Protein AF-A0A7D9M798-F1 (afdb_monomer_lite)

Radius of gyration: 28.02 Å; chains: 1; bounding box: 65×74×90 Å

Foldseek 3Di:
DDDDDDDDDDDDDPDADDDDDDDDDDDDDDDDDDDDQDWDWDAWDPPPVTGDDTDTDDDPPPVVVVVVVVVVNVVVVVVVVVDDDDDDQDPVNVVCVVPPQADPAPRHGDDPPDPDPSQKHKDFPHWYQDPVRDIDTDIDMDGDADVCLAPVDDLQVLLVPDDPPLLVQLCVVCVVPDPVLSVLLSGQAQDLVQLPPDPVQQAAQDDDDQQSSQDPVVRDTDDPVRVVSLVVNCVRVVPRGSNVVVVSNVVSSVSSSVSSLVVVQVVCCVQQVDGCVVDRGNVVSVVNSVCSVVVDDDDDPPDPVVVVVVVVPPD

Structure (mmCIF, N/CA/C/O backbone):
data_AF-A0A7D9M798-F1
#
_entry.id   AF-A0A7D9M798-F1
#
loop_
_atom_site.group_PDB
_atom_site.id
_atom_site.type_symbol
_atom_site.label_atom_id
_atom_site.label_alt_id
_atom_site.label_comp_id
_atom_site.label_asym_id
_atom_site.label_entity_id
_atom_site.label_seq_id
_atom_site.pdbx_PDB_ins_code
_atom_site.Cartn_x
_atom_site.Cartn_y
_atom_site.Cartn_z
_atom_site.occupancy
_atom_site.B_iso_or_equiv
_atom_site.auth_seq_id
_atom_site.auth_comp_id
_atom_site.auth_asym_id
_atom_site.auth_atom_id
_atom_site.pdbx_PDB_model_num
ATOM 1 N N . MET A 1 1 ? 2.246 -57.618 15.672 1.00 32.41 1 MET A N 1
ATOM 2 C CA . MET A 1 1 ? 3.108 -57.375 16.854 1.00 32.41 1 MET A CA 1
ATOM 3 C C . MET A 1 1 ? 4.480 -57.957 16.540 1.00 32.41 1 MET A C 1
ATOM 5 O O . MET A 1 1 ? 4.490 -59.018 15.931 1.00 32.41 1 MET A O 1
ATOM 9 N N . PRO A 1 2 ? 5.600 -57.282 16.847 1.00 31.02 2 PRO A N 1
ATOM 10 C CA . PRO A 1 2 ? 5.790 -56.430 18.012 1.00 31.02 2 PRO A CA 1
ATOM 11 C C . PRO A 1 2 ? 5.733 -54.931 17.704 1.00 31.02 2 PRO A C 1
ATOM 13 O O . PRO A 1 2 ? 6.134 -54.442 16.656 1.00 31.02 2 PRO A O 1
ATOM 16 N N . THR A 1 3 ? 5.161 -54.238 18.672 1.00 30.30 3 THR A N 1
ATOM 17 C CA . THR A 1 3 ? 5.081 -52.796 18.868 1.00 30.30 3 THR A CA 1
ATOM 18 C C . THR A 1 3 ? 6.411 -52.259 19.395 1.00 30.30 3 THR A C 1
ATOM 20 O O . THR A 1 3 ? 6.914 -52.779 20.390 1.00 30.30 3 THR A O 1
ATOM 23 N N . SER A 1 4 ? 6.934 -51.178 18.814 1.00 27.97 4 SER A N 1
ATOM 24 C CA . SER A 1 4 ? 7.954 -50.345 19.461 1.00 27.97 4 SER A CA 1
ATOM 25 C C . SER A 1 4 ? 7.478 -48.895 19.510 1.00 27.97 4 SER A C 1
ATOM 27 O O . SER A 1 4 ? 7.449 -48.193 18.501 1.00 27.97 4 SER A O 1
ATOM 29 N N . ASN A 1 5 ? 7.083 -48.477 20.711 1.00 26.22 5 ASN A N 1
ATOM 30 C CA . ASN A 1 5 ? 6.817 -47.096 21.089 1.00 26.22 5 ASN A CA 1
ATOM 31 C C . ASN A 1 5 ? 8.068 -46.234 20.875 1.00 26.22 5 ASN A C 1
ATOM 33 O O . ASN A 1 5 ? 9.109 -46.513 21.465 1.00 26.22 5 ASN A O 1
ATOM 37 N N . ALA A 1 6 ? 7.938 -45.146 20.116 1.00 26.00 6 ALA A N 1
ATOM 38 C CA . ALA A 1 6 ? 8.901 -44.050 20.112 1.00 26.00 6 ALA A CA 1
ATOM 39 C C . ALA A 1 6 ? 8.279 -42.839 20.819 1.00 26.00 6 ALA A C 1
ATOM 41 O O . ALA A 1 6 ? 7.678 -41.955 20.214 1.00 26.00 6 ALA A O 1
ATOM 42 N N . THR A 1 7 ? 8.404 -42.824 22.142 1.00 25.48 7 THR A N 1
ATOM 43 C CA . THR A 1 7 ? 8.214 -41.637 22.974 1.00 25.48 7 THR A CA 1
ATOM 44 C C . THR A 1 7 ? 9.449 -40.736 22.921 1.00 25.48 7 THR A C 1
ATOM 46 O O . THR A 1 7 ? 10.544 -41.162 23.277 1.00 25.48 7 THR A O 1
ATOM 49 N N . SER A 1 8 ? 9.202 -39.454 22.635 1.00 30.66 8 SER A N 1
ATOM 50 C CA . SER A 1 8 ? 9.923 -38.253 23.099 1.00 30.66 8 SER A CA 1
ATOM 51 C C . SER A 1 8 ? 11.353 -37.963 22.609 1.00 30.66 8 SER A C 1
ATOM 53 O O . SER A 1 8 ? 12.256 -38.779 22.762 1.00 30.66 8 SER A O 1
ATOM 55 N N . LYS A 1 9 ? 11.529 -36.720 22.122 1.00 26.39 9 LYS A N 1
ATOM 56 C CA . LYS A 1 9 ? 12.679 -35.778 22.208 1.00 26.39 9 LYS A CA 1
ATOM 57 C C . LYS A 1 9 ? 12.553 -34.832 21.002 1.00 26.39 9 LYS A C 1
ATOM 59 O O . LYS A 1 9 ? 12.543 -35.302 19.880 1.00 26.39 9 LYS A O 1
ATOM 64 N N . GLY A 1 10 ? 12.407 -33.519 21.085 1.00 23.27 10 GLY A N 1
ATOM 65 C CA . GLY A 1 10 ? 12.487 -32.552 22.166 1.00 23.27 10 GLY A CA 1
ATOM 66 C C . GLY A 1 10 ? 12.859 -31.235 21.485 1.00 23.27 10 GLY A C 1
ATOM 67 O O . GLY A 1 10 ? 13.945 -31.146 20.929 1.00 23.27 10 GLY A O 1
ATOM 68 N N . TRP A 1 11 ? 11.979 -30.233 21.489 1.00 23.38 11 TRP A N 1
ATOM 69 C CA . TRP A 1 11 ? 12.417 -28.863 21.222 1.00 23.38 11 TRP A CA 1
ATOM 70 C C . TRP A 1 11 ? 12.680 -28.207 22.567 1.00 23.38 11 TRP A C 1
ATOM 72 O O . TRP A 1 11 ? 11.770 -27.856 23.323 1.00 23.38 11 TRP A O 1
ATOM 82 N N . THR A 1 12 ? 13.962 -28.126 22.896 1.00 25.27 12 THR A N 1
ATOM 83 C CA . THR A 1 12 ? 14.466 -27.487 24.102 1.00 25.27 12 THR A CA 1
ATOM 84 C C . THR A 1 12 ? 14.338 -25.970 23.947 1.00 25.27 12 THR A C 1
ATOM 86 O O . THR A 1 12 ? 15.170 -25.315 23.340 1.00 25.27 12 THR A O 1
ATOM 89 N N . ARG A 1 13 ? 13.242 -25.443 24.501 1.00 26.27 13 ARG A N 1
ATOM 90 C CA . ARG A 1 13 ? 13.158 -24.236 25.343 1.00 26.27 13 ARG A CA 1
ATOM 91 C C . ARG A 1 13 ? 13.910 -22.977 24.856 1.00 26.27 13 ARG A C 1
ATOM 93 O O . ARG A 1 13 ? 15.069 -22.774 25.197 1.00 26.27 13 ARG A O 1
ATOM 100 N N . LEU A 1 14 ? 13.172 -22.012 24.298 1.00 25.44 14 LEU A N 1
ATOM 101 C CA . LEU A 1 14 ? 13.439 -20.608 24.640 1.00 25.44 14 LEU A CA 1
ATOM 102 C C . LEU A 1 14 ? 13.164 -20.446 26.141 1.00 25.44 14 LEU A C 1
ATOM 104 O O . LEU A 1 14 ? 12.081 -20.801 26.624 1.00 25.44 14 LEU A O 1
ATOM 108 N N . ASN A 1 15 ? 14.163 -19.987 26.896 1.00 24.23 15 ASN A N 1
ATOM 109 C CA . ASN A 1 15 ? 14.015 -19.782 28.331 1.00 24.23 15 ASN A CA 1
ATOM 110 C C . ASN A 1 15 ? 12.881 -18.789 28.609 1.00 24.23 15 ASN A C 1
ATOM 112 O O . ASN A 1 15 ? 12.801 -17.698 28.051 1.00 24.23 15 ASN A O 1
ATOM 116 N N . ARG A 1 16 ? 11.962 -19.245 29.457 1.00 31.73 16 ARG A N 1
ATOM 117 C CA . ARG A 1 16 ? 10.697 -18.602 29.789 1.00 31.73 16 ARG A CA 1
ATOM 118 C C . ARG A 1 16 ? 10.914 -17.502 30.825 1.00 31.73 16 ARG A C 1
ATOM 120 O O . ARG A 1 16 ? 11.624 -17.708 31.803 1.00 31.73 16 ARG A O 1
ATOM 127 N N . ILE A 1 17 ? 10.191 -16.402 30.641 1.00 30.86 17 ILE A N 1
ATOM 128 C CA . ILE A 1 17 ? 9.977 -15.327 31.614 1.00 30.86 17 ILE A CA 1
ATOM 129 C C . IL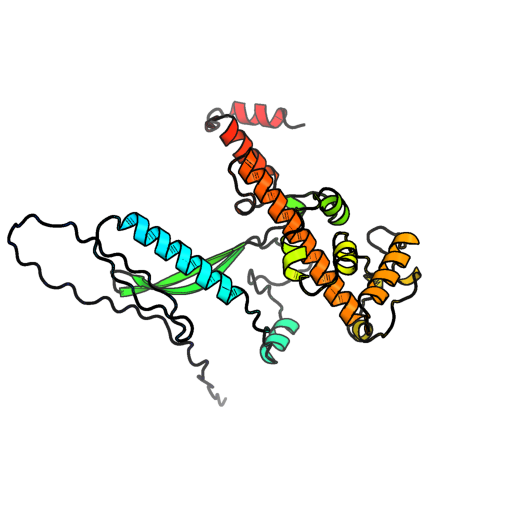E A 1 17 ? 9.442 -15.912 32.922 1.00 30.86 17 ILE A C 1
ATOM 131 O O . ILE A 1 17 ? 8.326 -16.431 32.956 1.00 30.86 17 ILE A O 1
ATOM 135 N N . GLN A 1 18 ? 10.233 -15.843 33.990 1.00 25.05 18 GLN A N 1
ATOM 136 C CA . GLN A 1 18 ? 9.756 -16.020 35.358 1.00 25.05 18 GLN A CA 1
ATOM 137 C C . GLN A 1 18 ? 9.859 -14.678 36.076 1.00 25.05 18 GLN A C 1
ATOM 139 O O . GLN A 1 18 ? 10.952 -14.173 36.309 1.00 25.05 18 GLN A O 1
ATOM 144 N N . THR A 1 19 ? 8.718 -14.114 36.458 1.00 27.62 19 THR A N 1
ATOM 145 C CA . THR A 1 19 ? 8.654 -13.024 37.431 1.00 27.62 19 THR A CA 1
ATOM 146 C C . THR A 1 19 ? 8.588 -13.643 38.823 1.00 27.62 19 THR A C 1
ATOM 148 O O . THR A 1 19 ? 7.528 -14.097 39.247 1.00 27.62 19 THR A O 1
ATOM 151 N N . LYS A 1 20 ? 9.708 -13.681 39.552 1.00 26.92 20 LYS A N 1
ATOM 152 C CA . LYS A 1 20 ? 9.657 -13.850 41.010 1.00 26.92 20 LYS A CA 1
ATOM 153 C C . LYS A 1 20 ? 9.258 -12.505 41.615 1.00 26.92 20 LYS A C 1
ATOM 155 O O . LYS A 1 20 ? 10.045 -11.565 41.581 1.00 26.92 20 LYS A O 1
ATOM 160 N N . ALA A 1 21 ? 8.050 -12.411 42.162 1.00 29.09 21 ALA A N 1
ATOM 161 C CA . ALA A 1 21 ? 7.724 -11.349 43.106 1.00 29.09 21 ALA A CA 1
ATOM 162 C C . ALA A 1 21 ? 8.499 -11.603 44.411 1.00 29.09 21 ALA A C 1
ATOM 164 O O . ALA A 1 21 ? 8.527 -12.732 44.906 1.00 29.09 21 ALA A O 1
ATOM 165 N N . ALA A 1 22 ? 9.153 -10.574 44.951 1.00 29.81 22 ALA A N 1
ATOM 166 C CA . ALA A 1 22 ? 9.731 -10.628 46.291 1.00 29.81 22 ALA A CA 1
ATOM 167 C C . ALA A 1 22 ? 8.608 -10.808 47.338 1.00 29.81 22 ALA A C 1
ATOM 169 O O . ALA A 1 22 ? 7.509 -10.282 47.135 1.00 29.81 22 ALA A O 1
ATOM 170 N N . PRO A 1 23 ? 8.839 -11.547 48.440 1.00 27.52 23 PRO A N 1
ATOM 171 C CA . PRO A 1 23 ? 7.828 -11.730 49.477 1.00 27.52 23 PRO A CA 1
ATOM 172 C C . PRO A 1 23 ? 7.460 -10.388 50.144 1.00 27.52 23 PRO A C 1
ATOM 174 O O . PRO A 1 23 ? 8.328 -9.523 50.294 1.00 27.52 23 PRO A O 1
ATOM 177 N N . PRO A 1 24 ? 6.194 -10.193 50.562 1.00 31.75 24 PRO A N 1
ATOM 178 C CA . PRO A 1 24 ? 5.780 -8.985 51.263 1.00 31.75 24 PRO A CA 1
ATOM 179 C C . PRO A 1 24 ? 6.385 -8.979 52.670 1.00 31.75 24 PRO A C 1
ATOM 181 O O . PRO A 1 24 ? 6.069 -9.842 53.488 1.00 31.75 24 PRO A O 1
ATOM 184 N N . ASN A 1 25 ? 7.244 -7.999 52.961 1.00 32.84 25 ASN A N 1
ATOM 185 C CA . ASN A 1 25 ? 7.669 -7.748 54.333 1.00 32.84 25 ASN A CA 1
ATOM 186 C C . ASN A 1 25 ? 6.451 -7.344 55.178 1.00 32.84 25 ASN A C 1
ATOM 188 O O . ASN A 1 25 ? 5.633 -6.507 54.792 1.00 32.84 25 ASN A O 1
ATOM 192 N N . THR A 1 26 ? 6.346 -7.999 56.326 1.00 30.08 26 THR A N 1
ATOM 193 C CA . THR A 1 26 ? 5.350 -7.847 57.386 1.00 30.08 26 THR A CA 1
ATOM 194 C C . THR A 1 26 ? 5.131 -6.392 57.802 1.00 30.08 26 THR A C 1
ATOM 196 O O . THR A 1 26 ? 6.084 -5.654 58.042 1.00 30.08 26 THR A O 1
ATOM 199 N N . LYS A 1 27 ? 3.858 -6.001 57.947 1.00 31.92 27 LYS A N 1
ATOM 200 C CA . LYS A 1 27 ? 3.446 -4.733 58.563 1.00 31.92 27 LYS A CA 1
ATOM 201 C C . LYS A 1 27 ? 3.917 -4.670 60.023 1.00 31.92 27 LYS A C 1
ATOM 203 O O . LYS A 1 27 ? 3.628 -5.585 60.788 1.00 31.92 27 LYS A O 1
ATOM 208 N N . SER A 1 28 ? 4.534 -3.556 60.406 1.00 27.30 28 SER A N 1
ATOM 209 C CA . SER A 1 28 ? 4.573 -3.057 61.783 1.00 27.30 28 SER A CA 1
ATOM 210 C C . SER A 1 28 ? 4.053 -1.620 61.769 1.00 27.30 28 SER A C 1
ATOM 212 O O . SER A 1 28 ? 4.469 -0.810 60.944 1.00 27.30 28 SER A O 1
ATOM 214 N N . THR A 1 29 ? 3.067 -1.349 62.613 1.00 32.59 29 THR A N 1
ATOM 215 C CA . THR A 1 29 ? 2.356 -0.078 62.786 1.00 32.59 29 THR A CA 1
ATOM 216 C C . THR A 1 29 ? 3.158 0.927 63.612 1.00 32.59 29 THR A C 1
ATOM 218 O O . THR A 1 29 ? 3.409 0.655 64.780 1.00 32.59 29 THR A O 1
ATOM 221 N N . THR A 1 30 ? 3.397 2.119 63.056 1.00 25.03 30 THR A N 1
ATOM 222 C CA . THR A 1 30 ? 3.433 3.418 63.766 1.00 25.03 30 THR A CA 1
ATOM 223 C C . THR A 1 30 ? 3.149 4.557 62.764 1.00 25.03 30 THR A C 1
ATOM 225 O O . THR A 1 30 ? 3.528 4.428 61.599 1.00 25.03 30 THR A O 1
ATOM 228 N N . PRO A 1 31 ? 2.442 5.640 63.153 1.00 37.19 31 PRO A N 1
ATOM 229 C CA . PRO A 1 31 ? 2.019 6.692 62.230 1.00 37.19 31 PRO A CA 1
ATOM 230 C C . PRO A 1 31 ? 3.028 7.851 62.196 1.00 37.19 31 PRO A C 1
ATOM 232 O O . PRO A 1 31 ? 3.117 8.611 63.153 1.00 37.19 31 PRO A O 1
ATOM 235 N N . GLU A 1 32 ? 3.733 8.033 61.079 1.00 26.06 32 GLU A N 1
ATOM 236 C CA . GLU A 1 32 ? 4.468 9.269 60.782 1.00 26.06 32 GLU A CA 1
ATOM 237 C C . GLU A 1 32 ? 4.201 9.715 59.339 1.00 26.06 32 GLU A C 1
ATOM 239 O O . GLU A 1 32 ? 4.381 8.967 58.379 1.00 26.06 32 GLU A O 1
ATOM 244 N N . ASN A 1 33 ? 3.739 10.958 59.198 1.00 34.28 33 ASN A N 1
ATOM 245 C CA . ASN A 1 33 ? 3.594 11.659 57.928 1.00 34.28 33 ASN A CA 1
ATOM 246 C C . ASN A 1 33 ? 4.982 11.954 57.336 1.00 34.28 33 ASN A C 1
ATOM 248 O O . ASN A 1 33 ? 5.674 12.823 57.854 1.00 34.28 33 ASN A O 1
ATOM 252 N N . SER A 1 34 ? 5.366 11.316 56.226 1.00 29.42 34 SER A N 1
ATOM 253 C CA . SER A 1 34 ? 6.246 11.925 55.212 1.00 29.42 34 SER A CA 1
ATOM 254 C C . SER A 1 34 ? 6.279 11.102 53.913 1.00 29.42 34 SER A C 1
ATOM 256 O O . SER A 1 34 ? 6.395 9.884 53.941 1.00 29.42 34 SER A O 1
ATOM 258 N N . ALA A 1 35 ? 6.154 11.812 52.785 1.00 27.69 35 ALA A N 1
ATOM 259 C CA . ALA A 1 35 ? 6.377 11.400 51.393 1.00 27.69 35 ALA A CA 1
ATOM 260 C C . ALA A 1 35 ? 5.681 10.113 50.891 1.00 27.69 35 ALA A C 1
ATOM 262 O O . ALA A 1 35 ? 6.118 8.987 51.123 1.00 27.69 35 ALA A O 1
ATOM 263 N N . THR A 1 36 ? 4.646 10.293 50.064 1.00 29.02 36 THR A N 1
ATOM 264 C CA . THR A 1 36 ? 4.060 9.242 49.222 1.00 29.02 36 THR A CA 1
ATOM 265 C C . THR A 1 36 ? 5.133 8.666 48.288 1.00 29.02 36 THR A C 1
ATOM 267 O O . THR A 1 36 ? 5.393 9.196 47.212 1.00 29.02 36 THR A O 1
ATOM 270 N N . THR A 1 37 ? 5.786 7.578 48.688 1.00 30.62 37 THR A N 1
ATOM 271 C CA . THR A 1 37 ? 6.739 6.843 47.848 1.00 30.62 37 THR A CA 1
ATOM 272 C C . THR A 1 37 ? 5.959 5.977 46.860 1.00 30.62 37 THR A C 1
ATOM 274 O O . THR A 1 37 ? 5.633 4.820 47.123 1.00 30.62 37 THR A O 1
ATOM 277 N N . SER A 1 38 ? 5.613 6.539 45.702 1.00 40.31 38 SER A N 1
ATOM 278 C CA . SER A 1 38 ? 5.103 5.753 44.577 1.00 40.31 38 SER A CA 1
ATOM 279 C C . SER A 1 38 ? 6.274 5.157 43.795 1.00 40.31 38 SER A C 1
ATOM 281 O O . SER A 1 38 ? 7.047 5.882 43.175 1.00 40.31 38 SER A O 1
ATOM 283 N N . ASN A 1 39 ? 6.403 3.831 43.815 1.00 38.91 39 ASN A N 1
ATOM 284 C CA . ASN A 1 39 ? 7.401 3.107 43.031 1.00 38.91 39 ASN A CA 1
ATOM 285 C C . ASN A 1 39 ? 6.894 2.905 41.596 1.00 38.91 39 ASN A C 1
ATOM 287 O O . ASN A 1 39 ? 5.849 2.285 41.401 1.00 38.91 39 ASN A O 1
ATOM 291 N N . ALA A 1 40 ? 7.649 3.363 40.597 1.00 43.19 40 ALA A N 1
ATOM 292 C CA . ALA A 1 40 ? 7.447 2.985 39.201 1.00 43.19 40 ALA A CA 1
ATOM 293 C C . ALA A 1 40 ? 8.550 2.009 38.770 1.00 43.19 40 ALA A C 1
ATOM 295 O O . ALA A 1 40 ? 9.730 2.263 39.001 1.00 43.19 40 ALA A O 1
ATOM 296 N N . SER A 1 41 ? 8.176 0.886 38.159 1.00 40.84 41 SER A N 1
ATOM 297 C CA . SER A 1 41 ? 9.114 -0.086 37.598 1.00 40.84 41 SER A CA 1
ATOM 298 C C . SER A 1 41 ? 8.670 -0.487 36.195 1.00 40.84 41 SER A C 1
ATOM 300 O O . SER A 1 41 ? 7.572 -0.998 35.986 1.00 40.84 41 SER A O 1
ATOM 302 N N . ILE A 1 42 ? 9.539 -0.251 35.215 1.00 46.50 42 ILE A N 1
ATOM 303 C CA . ILE A 1 42 ? 9.357 -0.723 33.841 1.00 46.50 42 ILE A CA 1
ATOM 304 C C . ILE A 1 42 ? 10.080 -2.067 33.746 1.00 46.50 42 ILE A C 1
ATOM 306 O O . ILE A 1 42 ? 11.269 -2.159 34.048 1.00 46.50 42 ILE A O 1
ATOM 310 N N . THR A 1 43 ? 9.350 -3.126 33.395 1.00 42.19 43 THR A N 1
ATOM 311 C CA . THR A 1 43 ? 9.932 -4.455 33.160 1.00 42.19 43 THR A CA 1
ATOM 312 C C . THR A 1 43 ? 10.142 -4.620 31.660 1.00 42.19 43 THR A C 1
ATOM 314 O O . THR A 1 43 ? 9.164 -4.698 30.918 1.00 42.19 43 THR A O 1
ATOM 317 N N . ALA A 1 44 ? 11.398 -4.671 31.218 1.00 50.53 44 ALA A N 1
ATOM 318 C CA . ALA A 1 44 ? 11.754 -4.852 29.815 1.00 50.53 44 ALA A CA 1
ATOM 319 C C . ALA A 1 44 ? 12.338 -6.252 29.570 1.00 50.53 44 ALA A C 1
ATOM 321 O O . ALA A 1 44 ? 13.154 -6.724 30.352 1.00 50.53 44 ALA A O 1
ATOM 322 N N . SER A 1 45 ? 11.860 -6.869 28.483 1.00 44.31 45 SER A N 1
ATOM 323 C CA . SER A 1 45 ? 12.311 -8.071 27.755 1.00 44.31 45 SER A CA 1
ATOM 324 C C . SER A 1 45 ? 13.136 -9.148 28.482 1.00 44.31 45 SER A C 1
ATOM 326 O O . SER A 1 45 ? 14.176 -8.912 29.082 1.00 44.31 45 SER A O 1
ATOM 328 N N . THR A 1 46 ? 12.763 -10.410 28.278 1.00 41.25 46 THR A N 1
ATOM 329 C CA . THR A 1 46 ? 13.545 -11.573 28.739 1.00 41.25 46 THR A CA 1
ATOM 330 C C . THR A 1 46 ? 14.636 -12.038 27.800 1.00 41.25 46 THR A C 1
ATOM 332 O O . THR A 1 46 ? 15.250 -13.075 28.050 1.00 41.25 46 THR A O 1
ATOM 335 N N . ASN A 1 47 ? 14.869 -11.317 26.710 1.00 48.62 47 ASN A N 1
ATOM 336 C CA . ASN A 1 47 ? 16.043 -11.556 25.894 1.00 48.62 47 ASN A CA 1
ATOM 337 C C . ASN A 1 47 ? 17.250 -10.861 26.561 1.00 48.62 47 ASN A C 1
ATOM 339 O O . ASN A 1 47 ? 17.195 -9.644 26.737 1.00 48.62 47 ASN A O 1
ATOM 343 N N . PRO A 1 48 ? 18.333 -11.584 26.915 1.00 52.59 48 PRO A N 1
ATOM 344 C CA . PRO A 1 48 ? 19.517 -11.004 27.558 1.00 52.59 48 PRO A CA 1
ATOM 345 C C . PRO A 1 48 ? 20.127 -9.831 26.783 1.00 52.59 48 PRO A C 1
ATOM 347 O O . PRO A 1 48 ? 20.651 -8.906 27.393 1.00 52.59 48 PRO A O 1
ATOM 350 N N . ASN A 1 49 ? 19.999 -9.834 25.452 1.00 51.75 49 ASN A N 1
ATOM 351 C CA . ASN A 1 49 ? 20.531 -8.774 24.591 1.00 51.75 49 ASN A CA 1
ATOM 352 C C . ASN A 1 49 ? 19.660 -7.496 24.601 1.00 51.75 49 ASN A C 1
ATOM 354 O O . ASN A 1 49 ? 20.038 -6.484 24.023 1.00 51.75 49 ASN A O 1
ATOM 358 N N . TRP A 1 50 ? 18.477 -7.540 25.226 1.00 54.50 50 TRP A N 1
ATOM 359 C CA . TRP A 1 50 ? 17.439 -6.500 25.163 1.00 54.50 50 TRP A CA 1
ATOM 360 C C . TRP A 1 50 ? 16.878 -6.170 26.551 1.00 54.50 50 TRP A C 1
ATOM 362 O O . TRP A 1 50 ? 15.834 -5.530 26.658 1.00 54.50 50 TRP A O 1
ATOM 372 N N . HIS A 1 51 ? 17.540 -6.648 27.605 1.00 53.56 51 HIS A N 1
ATOM 373 C CA . HIS A 1 51 ? 17.104 -6.480 28.980 1.00 53.56 51 HIS A CA 1
ATOM 374 C C . HIS A 1 51 ? 17.479 -5.085 29.489 1.00 53.56 51 HIS A C 1
ATOM 376 O O . HIS A 1 51 ? 18.655 -4.717 29.507 1.00 53.56 51 HIS A O 1
ATOM 382 N N . THR A 1 52 ? 16.489 -4.336 29.973 1.00 55.78 52 THR A N 1
ATOM 383 C CA . THR A 1 52 ? 16.705 -3.056 30.659 1.00 55.78 52 THR A CA 1
ATOM 384 C C . THR A 1 52 ? 16.524 -3.274 32.159 1.00 55.78 52 THR A C 1
ATOM 386 O O . THR A 1 52 ? 15.490 -3.771 32.606 1.00 55.78 52 THR A O 1
ATOM 389 N N . THR A 1 53 ? 17.533 -2.928 32.963 1.00 53.19 53 THR A N 1
ATOM 390 C CA . THR A 1 53 ? 17.449 -3.044 34.428 1.00 53.19 53 THR A CA 1
ATOM 391 C C . THR A 1 53 ? 16.339 -2.132 34.967 1.00 53.19 53 THR A C 1
ATOM 393 O O . THR A 1 53 ? 16.286 -0.967 34.557 1.00 53.19 53 THR A O 1
ATOM 396 N N . PRO A 1 54 ? 15.477 -2.604 35.892 1.00 54.81 54 PRO A N 1
ATOM 397 C CA . PRO A 1 54 ? 14.435 -1.776 36.486 1.00 54.81 54 PRO A CA 1
ATOM 398 C C . PRO A 1 54 ? 15.023 -0.497 37.086 1.00 54.81 54 PRO A C 1
ATOM 400 O O . PRO A 1 54 ? 15.889 -0.546 37.961 1.00 54.81 54 PRO A O 1
ATOM 403 N N . LYS A 1 55 ? 14.551 0.656 36.609 1.00 61.03 55 LYS A N 1
ATOM 404 C CA . LYS A 1 55 ? 14.957 1.966 37.124 1.00 61.03 55 LYS A CA 1
ATOM 405 C C . LYS A 1 55 ? 14.014 2.351 38.254 1.00 61.03 55 LYS A C 1
ATOM 407 O O . LYS A 1 55 ? 12.817 2.490 38.024 1.00 61.03 55 LYS A O 1
ATOM 412 N N . LYS A 1 56 ? 14.552 2.512 39.463 1.00 55.28 56 LYS A N 1
ATOM 413 C CA . LYS A 1 56 ? 13.818 3.079 40.598 1.00 55.28 56 LYS A CA 1
ATOM 414 C C . LYS A 1 56 ? 14.017 4.592 40.584 1.00 55.28 56 LYS A C 1
ATOM 416 O O . LYS A 1 56 ? 15.153 5.050 40.485 1.00 55.28 56 LYS A O 1
ATOM 421 N N . TYR A 1 57 ? 12.929 5.349 40.657 1.00 60.31 57 TYR A N 1
ATOM 422 C CA . TYR A 1 57 ? 12.974 6.802 40.778 1.00 60.31 57 TYR A CA 1
ATOM 423 C C . TYR A 1 57 ? 12.189 7.232 42.013 1.00 60.31 57 TYR A C 1
ATOM 425 O O . TYR A 1 57 ? 11.053 6.803 42.202 1.00 60.31 57 TYR A O 1
ATOM 433 N N . GLU A 1 58 ? 12.814 8.066 42.838 1.00 59.38 58 GLU A N 1
ATOM 434 C CA . GLU A 1 58 ? 12.229 8.687 44.024 1.00 59.38 58 GLU A CA 1
ATOM 435 C C . GLU A 1 58 ? 12.537 10.190 43.933 1.00 59.38 58 GLU A C 1
ATOM 437 O O . GLU A 1 58 ? 13.703 10.575 43.840 1.00 59.38 58 GLU A O 1
ATOM 442 N N . GLY A 1 59 ? 11.504 11.031 43.872 1.00 69.75 59 GLY A N 1
ATOM 443 C CA . GLY A 1 59 ? 11.634 12.478 43.670 1.00 69.75 59 GLY A CA 1
ATOM 444 C C . GLY A 1 59 ? 10.285 13.144 43.394 1.00 69.75 59 GLY A C 1
ATOM 445 O O . GLY A 1 59 ? 9.262 12.465 43.342 1.00 69.75 59 GLY A O 1
ATOM 446 N N . GLU A 1 60 ? 10.273 14.465 43.223 1.00 66.12 60 GLU A N 1
ATOM 447 C CA . GLU A 1 60 ? 9.097 15.203 42.735 1.00 66.12 60 GLU A CA 1
ATOM 448 C C . GLU A 1 60 ? 8.839 14.887 41.241 1.00 66.12 60 GLU A C 1
ATOM 450 O O . GLU A 1 60 ? 9.717 14.379 40.545 1.00 66.12 60 GLU A O 1
ATOM 455 N N . ASP A 1 61 ? 7.623 15.129 40.739 1.00 74.44 61 ASP A N 1
ATOM 456 C CA . ASP A 1 61 ? 7.238 14.904 39.330 1.00 74.44 61 ASP A CA 1
ATOM 457 C C . ASP A 1 61 ? 7.358 13.454 38.800 1.00 74.44 61 ASP A C 1
ATOM 459 O O . ASP A 1 61 ? 7.632 13.212 37.620 1.00 74.44 61 ASP A O 1
ATOM 463 N N . ILE A 1 62 ? 7.074 12.458 39.647 1.00 73.31 62 ILE A N 1
ATOM 464 C CA . ILE A 1 62 ? 7.144 11.017 39.314 1.00 73.31 62 ILE A CA 1
ATOM 465 C C . ILE A 1 62 ? 6.357 10.669 38.043 1.00 73.31 62 ILE A C 1
ATOM 467 O O . ILE A 1 62 ? 6.841 9.908 37.206 1.00 73.31 62 ILE A O 1
ATOM 471 N N . THR A 1 63 ? 5.164 11.241 37.869 1.00 67.62 63 THR A N 1
ATOM 472 C CA . THR A 1 63 ? 4.316 10.994 36.693 1.00 67.62 63 THR A CA 1
ATOM 473 C C . THR A 1 63 ? 4.981 11.473 35.407 1.00 67.62 63 THR A C 1
ATOM 475 O O . THR A 1 63 ? 5.008 10.738 34.424 1.00 67.62 63 THR A O 1
ATOM 478 N N . 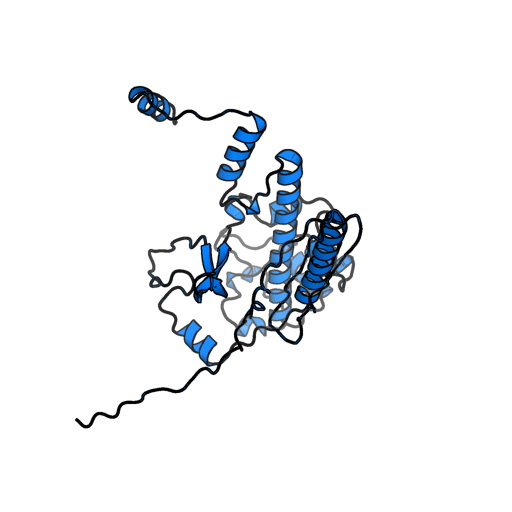LYS A 1 64 ? 5.573 12.674 35.420 1.00 74.56 64 LYS A N 1
ATOM 479 C CA . LYS A 1 64 ? 6.292 13.227 34.267 1.00 74.56 64 LYS A CA 1
ATOM 480 C C . LYS A 1 64 ? 7.524 12.384 33.959 1.00 74.56 64 LYS A C 1
ATOM 482 O O . LYS A 1 64 ? 7.725 11.976 32.823 1.00 74.56 64 LYS A O 1
ATOM 487 N N . LYS A 1 65 ? 8.284 12.015 34.994 1.00 74.31 65 LYS A N 1
ATOM 488 C CA . LYS A 1 65 ? 9.474 11.178 34.832 1.00 74.31 65 LYS A CA 1
ATOM 489 C C . LYS A 1 65 ? 9.152 9.785 34.292 1.00 74.31 65 LYS A C 1
ATOM 491 O O . LYS A 1 65 ? 9.939 9.238 33.525 1.00 74.31 65 LYS A O 1
ATOM 496 N N . LEU A 1 66 ? 8.011 9.213 34.676 1.00 73.69 66 LEU A N 1
ATOM 497 C CA . LEU A 1 66 ? 7.529 7.943 34.139 1.00 73.69 66 LEU A CA 1
ATOM 498 C C . LEU A 1 66 ? 7.185 8.058 32.652 1.00 73.69 66 LEU A C 1
ATOM 500 O O . LEU A 1 66 ? 7.586 7.191 31.882 1.00 73.69 66 LEU A O 1
ATOM 504 N N . VAL A 1 67 ? 6.479 9.118 32.254 1.00 76.56 67 VAL A N 1
ATOM 505 C CA . VAL A 1 67 ? 6.138 9.368 30.847 1.00 76.56 67 VAL A CA 1
ATOM 506 C C . VAL A 1 67 ? 7.405 9.557 30.012 1.00 76.56 67 VAL A C 1
ATOM 508 O O . VAL A 1 67 ? 7.576 8.837 29.034 1.00 76.56 67 VAL A O 1
ATOM 511 N N . ASP A 1 68 ? 8.352 10.386 30.460 1.00 77.06 68 ASP A N 1
ATOM 512 C CA . ASP A 1 68 ? 9.639 10.589 29.776 1.00 77.06 68 ASP A CA 1
ATOM 513 C C . ASP A 1 68 ? 10.426 9.271 29.616 1.00 77.06 68 ASP A C 1
ATOM 515 O O . ASP A 1 68 ? 11.073 9.019 28.597 1.00 77.06 68 ASP A O 1
ATOM 519 N N . LEU A 1 69 ? 10.398 8.406 30.640 1.00 75.06 69 LEU A N 1
ATOM 520 C CA . LEU A 1 69 ? 11.049 7.094 30.595 1.00 75.06 69 LEU A CA 1
ATOM 521 C C . LEU A 1 69 ? 10.357 6.140 29.617 1.00 75.06 69 LEU A C 1
ATOM 523 O O . LEU A 1 69 ? 11.050 5.382 28.942 1.00 75.06 69 LEU A O 1
ATOM 527 N N . LEU A 1 70 ? 9.026 6.175 29.536 1.00 72.88 70 LEU A N 1
ATOM 528 C CA . LEU A 1 70 ? 8.258 5.383 28.577 1.00 72.88 70 LEU A CA 1
ATOM 529 C C . LEU A 1 70 ? 8.500 5.854 27.143 1.00 72.88 70 LEU A C 1
ATOM 531 O O . LEU A 1 70 ? 8.705 5.014 26.273 1.00 72.88 70 LEU A O 1
ATOM 535 N N . GLU A 1 71 ? 8.526 7.164 26.898 1.00 75.25 71 GLU A N 1
ATOM 536 C CA . GLU A 1 71 ? 8.842 7.731 25.582 1.00 75.25 71 GLU A CA 1
ATOM 537 C C . GLU A 1 71 ? 10.247 7.338 25.133 1.00 75.25 71 GLU A C 1
ATOM 539 O O . GLU A 1 71 ? 10.431 6.872 24.009 1.00 75.25 71 GLU A O 1
ATOM 544 N N . LYS A 1 72 ? 11.230 7.436 26.033 1.00 76.50 72 LYS A N 1
ATOM 545 C CA . LYS A 1 72 ? 12.602 7.019 25.742 1.00 76.50 72 LYS A CA 1
ATOM 546 C C . LYS A 1 72 ? 12.709 5.522 25.448 1.00 76.50 72 LYS A C 1
ATOM 548 O O . LYS A 1 72 ? 13.347 5.147 24.470 1.00 76.50 72 LYS A O 1
ATOM 553 N N . GLU A 1 73 ? 12.077 4.675 26.259 1.00 72.94 73 GLU A N 1
ATOM 554 C CA . GLU A 1 73 ? 12.074 3.226 26.021 1.00 72.94 73 GLU A CA 1
ATOM 555 C C . GLU A 1 73 ? 11.382 2.892 24.692 1.00 72.94 73 GLU A C 1
ATOM 557 O O . GLU A 1 73 ? 11.829 2.011 23.965 1.00 72.94 73 GLU A O 1
ATOM 562 N N . ASN A 1 74 ? 10.320 3.620 24.338 1.00 71.62 74 ASN A N 1
ATOM 563 C CA . ASN A 1 74 ? 9.637 3.471 23.061 1.00 71.62 74 ASN A CA 1
ATOM 564 C C . ASN A 1 74 ? 10.582 3.794 21.891 1.00 71.62 74 ASN A C 1
ATOM 566 O O . ASN A 1 74 ? 10.700 2.979 20.979 1.00 71.62 74 ASN A O 1
ATOM 570 N N . CYS A 1 75 ? 11.312 4.915 21.945 1.00 71.06 75 CYS A N 1
ATOM 571 C CA . CYS A 1 75 ? 12.335 5.261 20.950 1.00 71.06 75 CYS A CA 1
ATOM 572 C C . CYS A 1 75 ? 13.414 4.172 20.829 1.00 71.06 75 CYS A C 1
ATOM 574 O O . CYS A 1 75 ? 13.676 3.696 19.726 1.00 71.06 75 CYS A O 1
ATOM 576 N N . ASP A 1 76 ? 13.966 3.714 21.957 1.00 69.19 76 ASP A N 1
ATOM 577 C CA . ASP A 1 76 ? 14.999 2.670 21.986 1.00 69.19 76 ASP A CA 1
ATOM 578 C C . ASP A 1 76 ? 14.486 1.336 21.405 1.00 69.19 76 ASP A C 1
ATOM 580 O O . ASP A 1 76 ? 15.234 0.589 20.772 1.00 69.19 76 ASP A O 1
ATOM 584 N N . ILE A 1 77 ? 13.207 1.007 21.618 1.00 66.38 77 ILE A N 1
ATOM 585 C CA . ILE A 1 77 ? 12.557 -0.169 21.028 1.00 66.38 77 ILE A CA 1
ATOM 586 C C . ILE A 1 77 ? 12.424 0.000 19.510 1.00 66.38 77 ILE A C 1
ATOM 588 O O . ILE A 1 77 ? 12.806 -0.908 18.771 1.00 66.38 77 ILE A O 1
ATOM 592 N N . TYR A 1 78 ? 11.914 1.143 19.042 1.00 64.75 78 TYR A N 1
ATOM 593 C CA . TYR A 1 78 ? 11.756 1.430 17.613 1.00 64.75 78 TYR A CA 1
ATOM 594 C C . TYR A 1 78 ? 13.089 1.403 16.862 1.00 64.75 78 TYR A C 1
ATOM 596 O O . TYR A 1 78 ? 13.151 0.852 15.763 1.00 64.75 78 TYR A O 1
ATOM 604 N N . ASP A 1 79 ? 14.159 1.928 17.460 1.00 67.06 79 ASP A N 1
ATOM 605 C CA . ASP A 1 79 ? 15.494 1.887 16.862 1.00 67.06 79 ASP A CA 1
ATOM 606 C C . ASP A 1 79 ? 16.004 0.452 16.698 1.00 67.06 79 ASP A C 1
ATOM 608 O O . ASP A 1 79 ? 16.591 0.127 15.671 1.00 67.06 79 ASP A O 1
ATOM 612 N N . LYS A 1 80 ? 15.717 -0.447 17.645 1.00 63.59 80 LYS A N 1
ATOM 613 C CA . LYS A 1 80 ? 16.115 -1.857 17.521 1.00 63.59 80 LYS A CA 1
ATOM 614 C C . LYS A 1 80 ? 15.235 -2.662 16.557 1.00 63.59 80 LYS A C 1
ATOM 616 O O . LYS A 1 80 ? 15.697 -3.650 15.997 1.00 63.59 80 LYS A O 1
ATOM 621 N N . PHE A 1 81 ? 13.981 -2.257 16.337 1.00 57.84 81 PHE A N 1
ATOM 622 C CA . PHE A 1 81 ? 13.139 -2.821 15.269 1.00 57.84 81 PHE A CA 1
ATOM 623 C C . PHE A 1 81 ? 13.600 -2.406 13.864 1.00 57.84 81 PHE A C 1
ATOM 625 O O . PHE A 1 81 ? 13.129 -2.981 12.882 1.00 57.84 81 PHE A O 1
ATOM 632 N N . ARG A 1 82 ? 14.516 -1.434 13.752 1.00 59.75 82 ARG A N 1
ATOM 633 C CA . ARG A 1 82 ? 15.112 -1.022 12.475 1.00 59.75 82 ARG A CA 1
ATOM 634 C C . ARG A 1 82 ? 16.034 -2.099 11.889 1.00 59.75 82 ARG A C 1
ATOM 636 O O . ARG A 1 82 ? 16.198 -2.144 10.671 1.00 59.75 82 ARG A O 1
ATOM 643 N N . ASP A 1 83 ? 16.583 -2.983 12.724 1.00 55.78 83 ASP A N 1
ATOM 644 C CA . ASP A 1 83 ? 17.445 -4.080 12.285 1.00 55.78 83 ASP A CA 1
ATOM 645 C C . ASP A 1 83 ? 16.611 -5.229 11.701 1.00 55.78 83 ASP A C 1
ATOM 647 O O . ASP A 1 83 ? 16.075 -6.091 12.405 1.00 55.78 83 ASP A O 1
ATOM 651 N N . ILE A 1 84 ? 16.508 -5.249 10.371 1.00 56.25 84 ILE A N 1
ATOM 652 C CA . ILE A 1 84 ? 15.863 -6.330 9.625 1.00 56.25 84 ILE A CA 1
ATOM 653 C C . ILE A 1 84 ? 16.732 -7.584 9.757 1.00 56.25 84 ILE A C 1
ATOM 655 O O . ILE A 1 84 ? 17.736 -7.740 9.065 1.00 56.25 84 ILE A O 1
ATOM 659 N N . THR A 1 85 ? 16.345 -8.495 10.649 1.00 57.88 85 THR A N 1
ATOM 660 C CA . THR A 1 85 ? 16.950 -9.830 10.703 1.00 57.88 85 THR A CA 1
ATOM 661 C C . THR A 1 85 ? 16.368 -10.670 9.564 1.00 57.88 85 THR A C 1
ATOM 663 O O . THR A 1 85 ? 15.142 -10.806 9.498 1.00 57.88 85 THR A O 1
ATOM 666 N N . PRO A 1 86 ? 17.196 -11.235 8.666 1.00 58.75 86 PRO A N 1
ATOM 667 C CA . PRO A 1 86 ? 16.708 -12.114 7.614 1.00 58.75 86 PRO A CA 1
ATOM 668 C C . PRO A 1 86 ? 15.915 -13.284 8.201 1.00 58.75 86 PRO A C 1
ATOM 670 O O . PRO A 1 86 ? 16.337 -13.915 9.171 1.00 58.75 86 PRO A O 1
ATOM 673 N N . LEU A 1 87 ? 14.755 -13.573 7.614 1.00 61.56 87 LEU A N 1
ATOM 674 C CA . LEU A 1 87 ? 13.958 -14.733 7.991 1.00 61.56 87 LEU A CA 1
ATOM 675 C C . LEU A 1 87 ? 14.689 -16.008 7.546 1.00 61.56 87 LEU A C 1
ATOM 677 O O . LEU A 1 87 ? 14.705 -16.333 6.359 1.00 61.56 87 LEU A O 1
ATOM 681 N N . GLU A 1 88 ? 15.278 -16.743 8.487 1.00 73.31 88 GLU A N 1
ATOM 682 C CA . GLU A 1 88 ? 15.886 -18.044 8.199 1.00 73.31 88 GLU A CA 1
ATOM 683 C C . GLU A 1 88 ? 14.805 -19.124 8.079 1.00 73.31 88 GLU A C 1
ATOM 685 O O . GLU A 1 88 ? 14.262 -19.611 9.071 1.00 73.31 88 GLU A O 1
ATOM 690 N N . MET A 1 89 ? 14.479 -19.503 6.843 1.00 62.09 89 MET A N 1
ATOM 691 C CA . MET A 1 89 ? 13.575 -20.616 6.561 1.00 62.09 89 MET A CA 1
ATOM 692 C C . MET A 1 89 ? 14.325 -21.945 6.630 1.00 62.09 89 MET A C 1
ATOM 694 O O . MET A 1 89 ? 15.200 -22.216 5.806 1.00 62.09 89 MET A O 1
ATOM 698 N N . THR A 1 90 ? 13.965 -22.809 7.579 1.00 85.38 90 THR A N 1
ATOM 699 C CA . THR A 1 90 ? 14.544 -24.156 7.643 1.00 85.38 90 THR A CA 1
ATOM 700 C C . THR A 1 90 ? 13.946 -25.060 6.562 1.00 85.38 90 THR A C 1
ATOM 702 O O . THR A 1 90 ? 12.834 -24.842 6.074 1.00 85.38 90 THR A O 1
ATOM 705 N N . SER A 1 91 ? 14.635 -26.152 6.222 1.00 84.25 91 SER A N 1
ATOM 706 C CA . SER A 1 91 ? 14.108 -27.171 5.299 1.00 84.25 91 SER A CA 1
ATOM 707 C C . SER A 1 91 ? 12.766 -27.749 5.767 1.00 84.25 91 SER A C 1
ATOM 709 O O . SER A 1 91 ? 11.925 -28.115 4.946 1.00 84.25 91 SER A O 1
ATOM 711 N N . ALA A 1 92 ? 12.553 -27.809 7.086 1.00 82.06 92 ALA A N 1
ATOM 712 C CA . ALA A 1 92 ? 11.293 -28.238 7.680 1.00 82.06 92 ALA A CA 1
ATOM 713 C C . ALA A 1 92 ? 10.178 -27.211 7.448 1.00 82.06 92 ALA A C 1
ATOM 715 O O . ALA A 1 92 ? 9.061 -27.601 7.121 1.00 82.06 92 ALA A O 1
ATOM 716 N N . ASP A 1 93 ? 10.472 -25.914 7.544 1.00 76.62 93 ASP A N 1
ATOM 717 C CA . ASP A 1 93 ? 9.484 -24.862 7.292 1.00 76.62 93 ASP A CA 1
ATOM 718 C C . ASP A 1 93 ? 9.052 -24.837 5.823 1.00 76.62 93 ASP A C 1
ATOM 720 O O . ASP A 1 93 ? 7.865 -24.722 5.524 1.00 76.62 93 ASP A O 1
ATOM 724 N N . VAL A 1 94 ? 9.997 -25.038 4.899 1.00 78.62 94 VAL A N 1
ATOM 725 C CA . VAL A 1 94 ? 9.694 -25.167 3.465 1.00 78.62 94 VAL A CA 1
ATOM 726 C C . VAL A 1 94 ? 8.840 -26.408 3.194 1.00 78.62 94 VAL A C 1
ATOM 728 O O . VAL A 1 94 ? 7.880 -26.341 2.425 1.00 78.62 94 VAL A O 1
ATOM 731 N N . ALA A 1 95 ? 9.151 -27.542 3.830 1.00 82.06 95 ALA A N 1
ATOM 732 C CA . ALA A 1 95 ? 8.344 -28.755 3.713 1.00 82.06 95 ALA A CA 1
ATOM 733 C C . ALA A 1 95 ? 6.935 -28.564 4.298 1.00 82.06 95 ALA A C 1
ATOM 735 O O . ALA A 1 95 ? 5.959 -29.008 3.695 1.00 82.06 95 ALA A O 1
ATOM 736 N N . ASN A 1 96 ? 6.817 -27.868 5.430 1.00 82.06 96 ASN A N 1
ATOM 737 C CA . ASN A 1 96 ? 5.534 -27.529 6.038 1.00 82.06 96 ASN A CA 1
ATOM 738 C C . ASN A 1 96 ? 4.707 -26.617 5.129 1.00 82.06 96 ASN A C 1
ATOM 740 O O . ASN A 1 96 ? 3.525 -26.878 4.948 1.00 82.06 96 ASN A O 1
ATOM 744 N N . TYR A 1 97 ? 5.319 -25.598 4.520 1.00 78.88 97 TYR A N 1
ATOM 745 C CA . TYR A 1 97 ? 4.649 -24.717 3.562 1.00 78.88 97 TYR A CA 1
ATOM 746 C C . TYR A 1 97 ? 4.136 -25.490 2.339 1.00 78.88 97 TYR A C 1
ATOM 748 O O . TYR A 1 97 ? 2.964 -25.382 1.990 1.00 78.88 97 TYR A O 1
ATOM 756 N N . LYS A 1 98 ? 4.985 -26.324 1.724 1.00 79.00 98 LYS A N 1
ATOM 757 C CA . LYS A 1 98 ? 4.628 -27.094 0.517 1.00 79.00 98 LYS A CA 1
ATOM 758 C C . LYS A 1 98 ? 3.528 -28.127 0.759 1.00 79.00 98 LYS A C 1
ATOM 760 O O . LYS A 1 98 ? 2.737 -28.387 -0.139 1.00 79.00 98 LYS A O 1
ATOM 765 N N . ASN A 1 99 ? 3.489 -28.715 1.953 1.00 84.12 99 ASN A N 1
ATOM 766 C CA . ASN A 1 99 ? 2.527 -29.757 2.313 1.00 84.12 99 ASN A CA 1
ATOM 767 C C . ASN A 1 99 ? 1.334 -29.219 3.121 1.00 84.12 99 ASN A C 1
ATOM 769 O O . ASN A 1 99 ? 0.554 -30.006 3.660 1.00 84.12 99 ASN A O 1
ATOM 773 N N . ALA A 1 100 ? 1.198 -27.896 3.254 1.00 81.12 100 ALA A N 1
ATOM 774 C CA . ALA A 1 100 ? 0.137 -27.295 4.045 1.00 81.12 100 ALA A CA 1
ATOM 775 C C . ALA A 1 100 ? -1.231 -27.564 3.401 1.00 81.12 100 ALA A C 1
ATOM 777 O O . ALA A 1 100 ? -1.584 -26.986 2.379 1.00 81.12 100 ALA A O 1
ATOM 778 N N . THR A 1 101 ? -2.033 -28.415 4.038 1.00 82.75 101 THR A N 1
ATOM 779 C CA . THR A 1 101 ? -3.441 -28.651 3.668 1.00 82.75 101 THR A CA 1
ATOM 780 C C . THR A 1 101 ? -4.409 -27.772 4.457 1.00 82.75 101 THR A C 1
ATOM 782 O O . THR A 1 101 ? -5.603 -27.725 4.158 1.00 82.75 101 THR A O 1
ATOM 785 N N . LYS A 1 102 ? -3.894 -27.060 5.466 1.00 80.88 102 LYS A N 1
ATOM 786 C CA . LYS A 1 102 ? -4.654 -26.182 6.352 1.00 80.88 102 LYS A CA 1
ATOM 787 C C . LYS A 1 102 ? -4.045 -24.791 6.393 1.00 80.88 102 LYS A C 1
ATOM 789 O O . LYS A 1 102 ? -2.824 -24.631 6.412 1.00 80.88 102 LYS A O 1
ATOM 794 N N . CYS A 1 103 ? -4.908 -23.788 6.470 1.00 72.50 103 CYS A N 1
ATOM 795 C CA . CYS A 1 103 ? -4.527 -22.406 6.686 1.00 72.50 103 CYS A CA 1
ATOM 796 C C . CYS A 1 103 ? -3.801 -22.272 8.026 1.00 72.50 103 CYS A C 1
ATOM 798 O O . CYS A 1 103 ? -4.367 -22.542 9.080 1.00 72.50 103 CYS A O 1
ATOM 800 N N . TYR A 1 104 ? -2.562 -21.782 8.014 1.00 70.25 104 TYR A N 1
ATOM 801 C CA . TYR A 1 104 ? -1.797 -21.581 9.247 1.00 70.25 104 TYR A CA 1
ATOM 802 C C . TYR A 1 104 ? -2.411 -20.508 10.164 1.00 70.25 104 TYR A C 1
ATOM 804 O O . TYR A 1 104 ? -2.081 -20.437 11.349 1.00 70.25 104 TYR A O 1
ATOM 812 N N . VAL A 1 105 ? -3.285 -19.646 9.633 1.00 65.44 105 VAL A N 1
ATOM 813 C CA . VAL A 1 105 ? -3.922 -18.546 10.369 1.00 65.44 105 VAL A CA 1
ATOM 814 C C . VAL A 1 105 ? -5.189 -19.019 11.087 1.00 65.44 105 VAL A C 1
ATOM 816 O O . VAL A 1 105 ? -5.257 -18.863 12.304 1.00 65.44 105 VAL A O 1
ATOM 819 N N . CYS A 1 106 ? -6.142 -19.637 10.379 1.00 68.31 106 CYS A N 1
ATOM 820 C CA . CYS A 1 106 ? -7.418 -20.091 10.955 1.00 68.31 106 CYS A CA 1
ATOM 821 C C . CYS A 1 106 ? -7.505 -21.600 11.241 1.00 68.31 106 CYS A C 1
ATOM 823 O O . CYS A 1 106 ? -8.476 -22.038 11.845 1.00 68.31 106 CYS A O 1
ATOM 825 N N . ASN A 1 107 ? -6.500 -22.391 10.851 1.00 72.19 107 ASN A N 1
ATOM 826 C CA . ASN A 1 107 ? -6.436 -23.852 11.000 1.00 72.19 107 ASN A CA 1
ATOM 827 C C . ASN A 1 107 ? -7.523 -24.645 10.240 1.00 72.19 107 ASN A C 1
ATOM 829 O O . ASN A 1 107 ? -7.633 -25.861 10.413 1.00 72.19 107 ASN A O 1
ATOM 833 N N . ASP A 1 108 ? -8.291 -23.973 9.381 1.00 72.44 108 ASP A N 1
ATOM 834 C CA . ASP A 1 108 ? -9.247 -24.597 8.466 1.00 72.44 108 ASP A CA 1
ATOM 835 C C . ASP A 1 108 ? -8.534 -25.235 7.272 1.00 72.44 108 ASP A C 1
ATOM 837 O O . ASP A 1 108 ? -7.444 -24.815 6.886 1.00 72.44 108 ASP A O 1
ATOM 841 N N . GLU A 1 109 ? -9.170 -26.221 6.650 1.00 81.44 109 GLU A N 1
ATOM 842 C CA . GLU A 1 109 ? -8.692 -26.816 5.401 1.00 81.44 109 GLU A CA 1
ATOM 843 C C . GLU A 1 109 ? -8.806 -25.828 4.237 1.00 81.44 109 GLU A C 1
ATOM 845 O O . GLU A 1 109 ? -9.793 -25.096 4.112 1.00 81.44 109 GLU A O 1
ATOM 850 N N . PHE A 1 110 ? -7.796 -25.814 3.365 1.00 73.81 110 PHE A N 1
ATOM 851 C CA . PHE A 1 110 ? -7.871 -25.060 2.120 1.00 73.81 110 PHE A CA 1
ATOM 852 C C . PHE A 1 110 ? -8.923 -25.708 1.216 1.00 73.81 110 PHE A C 1
ATOM 854 O O . PHE A 1 110 ? -8.679 -26.746 0.605 1.00 73.81 110 PHE A O 1
ATOM 861 N N . THR A 1 111 ? -10.109 -25.107 1.143 1.00 70.44 111 THR A N 1
ATOM 862 C CA . THR A 1 111 ? -11.172 -25.543 0.233 1.00 70.44 111 THR A CA 1
ATOM 863 C C . THR A 1 111 ? -11.322 -24.525 -0.903 1.00 70.44 111 THR A C 1
ATOM 865 O O . THR A 1 111 ? -11.277 -23.322 -0.638 1.00 70.44 111 THR A O 1
ATOM 868 N N . PRO A 1 112 ? -11.525 -24.961 -2.166 1.00 62.59 112 PRO A N 1
ATOM 869 C CA . PRO A 1 112 ? -11.642 -24.058 -3.322 1.00 62.59 112 PRO A CA 1
ATOM 870 C C . PRO A 1 112 ? -12.771 -23.022 -3.208 1.00 62.59 112 PRO A C 1
ATOM 872 O O . PRO A 1 112 ? -12.767 -22.012 -3.899 1.00 62.59 112 PRO A O 1
ATOM 875 N N . SER A 1 113 ? -13.756 -23.291 -2.351 1.00 57.78 113 SER A N 1
ATOM 876 C CA . SER A 1 113 ? -14.973 -22.500 -2.173 1.00 57.78 113 SER A CA 1
ATOM 877 C C . SER A 1 113 ? -14.972 -21.624 -0.917 1.00 57.78 113 SER A C 1
ATOM 879 O O . SER A 1 113 ? -15.949 -20.915 -0.685 1.00 57.78 113 SER A O 1
ATOM 881 N N . LEU A 1 114 ? -13.929 -21.676 -0.080 1.00 48.47 114 LEU A N 1
ATOM 882 C CA . LEU A 1 114 ? -13.925 -21.014 1.226 1.00 48.47 114 LEU A CA 1
ATOM 883 C C . LEU A 1 114 ? -12.693 -20.125 1.408 1.00 48.47 114 LEU A C 1
ATOM 885 O O . LEU A 1 114 ? -11.829 -20.363 2.249 1.00 48.47 114 LEU A O 1
ATOM 889 N N . HIS A 1 115 ? -12.652 -19.020 0.671 1.00 51.91 115 HIS A N 1
ATOM 890 C CA . HIS A 1 115 ? -11.833 -17.879 1.067 1.00 51.91 115 HIS A CA 1
ATOM 891 C C . HIS A 1 115 ? -12.549 -17.130 2.196 1.00 51.91 115 HIS A C 1
ATOM 893 O O . HIS A 1 115 ? -13.119 -16.059 1.994 1.00 51.91 115 HIS A O 1
ATOM 899 N N . ARG A 1 116 ? -12.583 -17.705 3.406 1.00 52.00 116 ARG A N 1
ATOM 900 C CA . ARG A 1 116 ? -12.952 -16.904 4.578 1.00 52.00 116 ARG A CA 1
ATOM 901 C C . ARG A 1 116 ? -11.853 -15.869 4.790 1.00 52.00 116 ARG A C 1
ATOM 903 O O . ARG A 1 116 ? -10.693 -16.227 4.976 1.00 52.00 116 ARG A O 1
ATOM 910 N N . ASN A 1 117 ? -12.233 -14.594 4.771 1.00 55.00 117 ASN A N 1
ATOM 911 C CA . ASN A 1 117 ? -11.353 -13.496 5.150 1.00 55.00 117 ASN A CA 1
ATOM 912 C C . ASN A 1 117 ? -10.986 -13.671 6.624 1.00 55.00 117 ASN A C 1
ATOM 914 O O . ASN A 1 117 ? -11.787 -13.364 7.508 1.00 55.00 117 ASN A O 1
ATOM 918 N N . VAL A 1 118 ? -9.798 -14.209 6.900 1.00 59.38 118 VAL A N 1
ATOM 919 C CA . VAL A 1 118 ? -9.284 -14.276 8.267 1.00 59.38 118 VAL A CA 1
ATOM 920 C C . VAL A 1 118 ? -8.866 -12.865 8.663 1.00 59.38 118 VAL A C 1
ATOM 922 O O . VAL A 1 118 ? -7.784 -12.406 8.317 1.00 59.38 118 VAL A O 1
ATOM 925 N N . GLN A 1 119 ? -9.769 -12.158 9.338 1.00 67.12 119 GLN A N 1
ATOM 926 C CA . GLN A 1 119 ? -9.584 -10.753 9.704 1.00 67.12 119 GLN A CA 1
ATOM 927 C C . GLN A 1 119 ? -8.621 -10.572 10.879 1.00 67.12 119 GLN A C 1
ATOM 929 O O . GLN A 1 119 ? -7.966 -9.534 10.980 1.00 67.12 119 GLN A O 1
ATOM 934 N N . SER A 1 120 ? -8.490 -11.580 11.746 1.00 77.75 120 SER A N 1
ATOM 935 C CA . SER A 1 120 ? -7.529 -11.539 12.840 1.00 77.75 120 SER A CA 1
ATOM 936 C C . SER A 1 120 ? -7.046 -12.912 13.312 1.00 77.75 120 SER A C 1
ATOM 938 O O . SER A 1 120 ? -7.647 -13.949 13.024 1.00 77.75 120 SER A O 1
ATOM 940 N N . LYS A 1 121 ? -5.909 -12.920 14.017 1.00 80.06 121 LYS A N 1
ATOM 941 C CA . LYS A 1 121 ? -5.303 -14.098 14.642 1.00 80.06 121 LYS A CA 1
ATOM 942 C C . LYS A 1 121 ? -4.741 -13.749 16.011 1.00 80.06 121 LYS A C 1
ATOM 944 O O . LYS A 1 121 ? -3.882 -12.878 16.130 1.00 80.06 121 LYS A O 1
ATOM 949 N N . GLU A 1 122 ? -5.126 -14.508 17.029 1.00 81.50 122 GLU A N 1
ATOM 950 C CA . GLU A 1 122 ? -4.447 -14.459 18.320 1.00 81.50 122 GLU A CA 1
ATOM 951 C C . GLU A 1 122 ? -3.150 -15.278 18.291 1.00 81.50 122 GLU A C 1
ATOM 953 O O . GLU A 1 122 ? -3.143 -16.473 17.987 1.00 81.50 122 GLU A O 1
ATOM 958 N N . ILE A 1 123 ? -2.044 -14.649 18.673 1.00 80.19 123 ILE A N 1
ATOM 959 C CA . ILE A 1 123 ? -0.750 -15.294 18.882 1.00 80.19 123 ILE A CA 1
ATOM 960 C C . ILE A 1 123 ? -0.375 -15.240 20.362 1.00 80.19 123 ILE A C 1
ATOM 962 O O . ILE A 1 123 ? -0.513 -14.215 21.028 1.00 80.19 123 ILE A O 1
ATOM 966 N N . VAL A 1 124 ? 0.103 -16.358 20.908 1.00 78.88 124 VAL A N 1
ATOM 967 C CA . VAL A 1 124 ? 0.605 -16.407 22.286 1.00 78.88 124 VAL A CA 1
ATOM 968 C C . VAL A 1 124 ? 2.031 -15.868 22.293 1.00 78.88 124 VAL A C 1
ATOM 970 O O . VAL A 1 124 ? 2.932 -16.501 21.755 1.00 78.88 124 VAL A O 1
ATOM 973 N N . VAL A 1 125 ? 2.237 -14.714 22.924 1.00 80.00 125 VAL A N 1
ATOM 974 C CA . VAL A 1 125 ? 3.542 -14.030 22.988 1.00 80.00 125 VAL A CA 1
ATOM 975 C C . VAL A 1 125 ? 4.252 -14.212 24.326 1.00 80.00 125 VAL A C 1
ATOM 977 O O . VAL A 1 125 ? 5.404 -13.825 24.486 1.00 80.00 125 VAL A O 1
ATOM 980 N N . GLY A 1 126 ? 3.576 -14.790 25.317 1.00 79.12 126 GLY A N 1
ATOM 981 C CA . GLY A 1 126 ? 4.157 -14.978 26.637 1.00 79.12 126 GLY A CA 1
ATOM 982 C C . GLY A 1 126 ? 3.249 -15.744 27.580 1.00 79.12 126 GLY A C 1
ATOM 983 O O . GLY A 1 126 ? 2.190 -16.244 27.201 1.00 79.12 126 GLY A O 1
ATOM 984 N N . LYS A 1 127 ? 3.681 -15.853 28.834 1.00 87.88 127 LYS A N 1
ATOM 985 C CA . LYS A 1 127 ? 2.896 -16.417 29.932 1.00 87.88 127 LYS A CA 1
ATOM 986 C C . LYS A 1 127 ? 3.232 -15.646 31.205 1.00 87.88 127 LYS A C 1
ATOM 988 O O . LYS A 1 127 ? 4.404 -15.364 31.421 1.00 87.88 127 LYS A O 1
ATOM 993 N N . TYR A 1 128 ? 2.246 -15.368 32.045 1.00 85.25 128 TYR A N 1
ATOM 994 C CA . TYR A 1 128 ? 2.448 -14.789 33.375 1.00 85.25 128 TYR A CA 1
ATOM 995 C C . TYR A 1 128 ? 1.763 -15.656 34.433 1.00 85.25 128 TYR A C 1
ATOM 997 O O . TYR A 1 128 ? 0.860 -16.428 34.108 1.00 85.25 128 TYR A O 1
ATOM 1005 N N . GLU A 1 129 ? 2.212 -15.575 35.682 1.00 88.56 129 GLU A N 1
ATOM 1006 C CA . GLU A 1 129 ? 1.528 -16.202 36.817 1.00 88.56 129 GLU A CA 1
ATOM 1007 C C . GLU A 1 129 ? 0.611 -15.173 37.471 1.00 88.56 129 GLU A C 1
ATOM 1009 O O . GLU A 1 129 ? 1.021 -14.047 37.751 1.00 88.56 129 GLU A O 1
ATOM 1014 N N . ASP A 1 130 ? -0.659 -15.534 37.651 1.00 84.44 130 ASP A N 1
ATOM 1015 C CA . ASP A 1 130 ? -1.594 -14.684 38.375 1.00 84.44 130 ASP A CA 1
ATOM 1016 C C . ASP A 1 130 ? -1.372 -14.757 39.896 1.00 84.44 130 ASP A C 1
ATOM 1018 O O . ASP A 1 130 ? -0.563 -15.536 40.401 1.00 84.44 130 ASP A O 1
ATOM 1022 N N . LYS A 1 131 ? -2.114 -13.935 40.647 1.00 84.50 131 LYS A N 1
ATOM 1023 C CA . LYS A 1 131 ? -2.018 -13.848 42.116 1.00 84.50 131 LYS A CA 1
ATOM 1024 C C . LYS A 1 131 ? -2.306 -15.177 42.834 1.00 84.50 131 LYS A C 1
ATOM 1026 O O . LYS A 1 131 ? -1.967 -15.305 44.004 1.00 84.50 131 LYS A O 1
ATOM 1031 N N . ASN A 1 132 ? -2.902 -16.150 42.141 1.00 87.38 132 ASN A N 1
ATOM 1032 C CA . ASN A 1 132 ? -3.242 -17.470 42.665 1.00 87.38 132 ASN A CA 1
ATOM 1033 C C . ASN A 1 132 ? -2.238 -18.548 42.207 1.00 87.38 132 ASN A C 1
ATOM 1035 O O . ASN A 1 132 ? -2.507 -19.738 42.356 1.00 87.38 132 ASN A O 1
ATOM 1039 N N . GLY A 1 133 ? -1.107 -18.154 41.604 1.00 84.12 133 GLY A N 1
ATOM 1040 C CA . GLY A 1 133 ? -0.085 -19.066 41.085 1.00 84.12 133 GLY A CA 1
ATOM 1041 C C . GLY A 1 133 ? -0.479 -19.771 39.783 1.00 84.12 133 GLY A C 1
ATOM 1042 O O . GLY A 1 133 ? 0.214 -20.690 39.341 1.00 84.12 133 GLY A O 1
ATOM 1043 N N . LYS A 1 134 ? -1.583 -19.375 39.132 1.00 87.62 134 LYS A N 1
ATOM 1044 C CA . LYS A 1 134 ? -2.012 -19.993 37.874 1.00 87.62 134 LYS A CA 1
ATOM 1045 C C . LYS A 1 134 ? -1.296 -19.331 36.702 1.00 87.62 134 LYS A C 1
ATOM 1047 O O . LYS A 1 134 ? -1.411 -18.130 36.466 1.00 87.62 134 LYS A O 1
ATOM 1052 N N . THR A 1 135 ? -0.596 -20.143 35.913 1.00 88.62 135 THR A N 1
ATOM 1053 C CA . THR A 1 135 ? -0.017 -19.708 34.636 1.00 88.62 135 THR A CA 1
ATOM 1054 C C . THR A 1 135 ? -1.132 -19.355 33.642 1.00 88.62 135 THR A C 1
ATOM 1056 O O . THR A 1 135 ? -1.947 -20.210 33.291 1.00 88.62 135 THR A O 1
ATOM 1059 N N . LYS A 1 136 ? -1.116 -18.127 33.115 1.00 87.00 136 LYS A N 1
ATOM 1060 C CA . LYS A 1 136 ? -1.980 -17.652 32.027 1.00 87.00 136 LYS A CA 1
ATOM 1061 C C . LYS A 1 136 ? -1.155 -17.235 30.805 1.00 87.00 136 LYS A C 1
ATOM 1063 O O . LYS A 1 136 ? -0.087 -16.647 30.974 1.00 87.00 136 LYS A O 1
ATOM 1068 N N . PRO A 1 137 ? -1.607 -17.535 29.574 1.00 87.25 137 PRO A N 1
ATOM 1069 C CA . PRO A 1 137 ? -0.948 -17.059 28.363 1.00 87.25 137 PRO A CA 1
ATOM 1070 C C . PRO A 1 137 ? -1.199 -15.560 28.154 1.00 87.25 137 PRO A C 1
ATOM 1072 O O . PRO A 1 137 ? -2.313 -15.080 28.343 1.00 87.25 137 PRO A O 1
ATOM 1075 N N . VAL A 1 138 ? -0.167 -14.840 27.720 1.00 81.94 138 VAL A N 1
ATOM 1076 C CA . VAL A 1 138 ? -0.279 -13.488 27.165 1.00 81.94 138 VAL A CA 1
ATOM 1077 C C . VAL A 1 138 ? -0.492 -13.641 25.668 1.00 81.94 138 VAL A C 1
ATOM 1079 O O . VAL A 1 138 ? 0.332 -14.261 24.989 1.00 81.94 138 VAL A O 1
ATOM 1082 N N . LYS A 1 139 ? -1.595 -13.096 25.162 1.00 83.44 139 LYS A N 1
ATOM 1083 C CA . LYS A 1 139 ? -1.947 -13.134 23.744 1.00 83.44 139 LYS A CA 1
ATOM 1084 C C . LYS A 1 139 ? -1.812 -11.745 23.120 1.00 83.44 139 LYS A C 1
ATOM 1086 O O . LYS A 1 139 ? -2.000 -10.741 23.802 1.00 83.44 139 LYS A O 1
ATOM 1091 N N . ARG A 1 140 ? -1.481 -11.694 21.833 1.00 82.88 140 ARG A N 1
ATOM 1092 C CA . ARG A 1 140 ? -1.579 -10.507 20.974 1.00 82.88 140 ARG A CA 1
ATOM 1093 C C . ARG A 1 140 ? -2.457 -10.852 19.789 1.00 82.88 140 ARG A C 1
ATOM 1095 O O . ARG A 1 140 ? -2.385 -11.970 19.293 1.00 82.88 140 ARG A O 1
ATOM 1102 N N . GLU A 1 141 ? -3.254 -9.900 19.341 1.00 82.25 141 GLU A N 1
ATOM 1103 C CA . GLU A 1 141 ? -4.060 -10.051 18.139 1.00 82.25 141 GLU A CA 1
ATOM 1104 C C . GLU A 1 141 ? -3.335 -9.406 16.956 1.00 82.25 141 GLU A C 1
ATOM 1106 O O . GLU A 1 141 ? -2.937 -8.243 17.016 1.00 82.25 141 GLU A O 1
ATOM 1111 N N . LEU A 1 142 ? -3.143 -10.177 15.890 1.00 82.94 142 LEU A N 1
ATOM 1112 C CA . LEU A 1 142 ? -2.743 -9.681 14.581 1.00 82.94 142 LEU A CA 1
ATOM 1113 C C . LEU A 1 142 ? -4.010 -9.456 13.768 1.00 82.94 142 LEU A C 1
ATOM 1115 O O . LEU A 1 142 ? -4.807 -10.382 13.651 1.00 82.94 142 LEU A O 1
ATOM 1119 N N . ARG A 1 143 ? -4.193 -8.263 13.205 1.00 84.88 143 ARG A N 1
ATOM 1120 C CA . ARG A 1 143 ? -5.328 -7.944 12.332 1.00 84.88 143 ARG A CA 1
ATOM 1121 C C . ARG A 1 143 ? -4.834 -7.764 10.906 1.00 84.88 143 ARG A C 1
ATOM 1123 O O . ARG A 1 143 ? -3.858 -7.052 10.682 1.00 84.88 143 ARG A O 1
ATOM 1130 N N . PHE A 1 144 ? -5.508 -8.412 9.965 1.00 85.06 144 PHE A N 1
ATOM 1131 C CA . PHE A 1 144 ? -5.229 -8.296 8.540 1.00 85.06 144 PHE A CA 1
ATOM 1132 C C . PHE A 1 144 ? -6.289 -7.390 7.933 1.00 85.06 144 PHE A C 1
ATOM 1134 O O . PHE A 1 144 ? -7.458 -7.762 7.823 1.00 85.06 144 PHE A O 1
ATOM 1141 N N . LEU A 1 145 ? -5.874 -6.172 7.603 1.00 87.44 145 LEU A N 1
ATOM 1142 C CA . LEU A 1 145 ? -6.741 -5.163 7.017 1.00 87.44 145 LEU A CA 1
ATOM 1143 C C . LEU A 1 145 ? -6.547 -5.147 5.504 1.00 87.44 145 LEU A C 1
ATOM 1145 O O . LEU A 1 145 ? -5.419 -5.148 5.014 1.00 87.44 145 LEU A O 1
ATOM 1149 N N . ASP A 1 146 ? -7.658 -5.119 4.778 1.00 89.44 146 ASP A N 1
ATOM 1150 C CA . ASP A 1 146 ? -7.668 -4.938 3.330 1.00 89.44 146 ASP A CA 1
ATOM 1151 C C . ASP A 1 146 ? -7.709 -3.436 3.031 1.00 89.44 146 ASP A C 1
ATOM 1153 O O . ASP A 1 146 ? -8.719 -2.775 3.284 1.00 89.44 146 ASP A O 1
ATOM 1157 N N . SER A 1 147 ? -6.608 -2.887 2.512 1.00 91.19 147 SER A N 1
ATOM 1158 C CA . SER A 1 147 ? -6.498 -1.459 2.191 1.00 91.19 147 SER A CA 1
ATOM 1159 C C . SER A 1 147 ? -7.568 -1.002 1.197 1.00 91.19 147 SER A C 1
ATOM 1161 O O . SER A 1 147 ? -8.076 0.111 1.330 1.00 91.19 147 SER A O 1
ATOM 1163 N N . LEU A 1 148 ? -8.016 -1.873 0.285 1.00 90.44 148 LEU A N 1
ATOM 1164 C CA . LEU A 1 148 ? -9.071 -1.556 -0.679 1.00 90.44 148 LEU A CA 1
ATOM 1165 C C . LEU A 1 148 ? -10.420 -1.286 0.010 1.00 90.44 148 LEU A C 1
ATOM 1167 O O . LEU A 1 148 ? -11.239 -0.531 -0.511 1.00 90.44 148 LEU A O 1
ATOM 1171 N N . LYS A 1 149 ? -10.655 -1.835 1.213 1.00 89.75 149 LYS A N 1
ATOM 1172 C CA . LYS A 1 149 ? -11.850 -1.529 2.025 1.00 89.75 149 LYS A CA 1
ATOM 1173 C C . LYS A 1 149 ? -11.834 -0.126 2.627 1.00 89.75 149 LYS A C 1
ATOM 1175 O O . LYS A 1 149 ? -12.861 0.301 3.159 1.00 89.75 149 LYS A O 1
ATOM 1180 N N . PHE A 1 150 ? -10.702 0.570 2.562 1.00 91.06 150 PHE A N 1
ATOM 1181 C CA . PHE A 1 150 ? -10.549 1.957 2.997 1.00 91.06 150 PHE A CA 1
ATOM 1182 C C . PHE A 1 150 ? -10.434 2.910 1.811 1.00 91.06 150 PHE A C 1
ATOM 1184 O O . PHE A 1 150 ? -11.061 3.966 1.808 1.00 91.06 150 PHE A O 1
ATOM 1191 N N . THR A 1 151 ? -9.670 2.521 0.792 1.00 88.06 151 THR A N 1
ATOM 1192 C CA . THR A 1 151 ? -9.383 3.334 -0.389 1.00 88.06 151 THR A CA 1
ATOM 1193 C C . THR A 1 151 ? -9.767 2.569 -1.658 1.00 88.06 151 THR A C 1
ATOM 1195 O O . THR A 1 151 ? -8.974 1.829 -2.230 1.00 88.06 151 THR A O 1
ATOM 1198 N N . LEU A 1 152 ? -11.008 2.755 -2.129 1.00 88.00 152 LEU A N 1
ATOM 1199 C CA . LEU A 1 152 ? -11.587 2.068 -3.301 1.00 88.00 152 LEU A CA 1
ATOM 1200 C C . LEU A 1 152 ? -11.032 2.587 -4.647 1.00 88.00 152 LEU A C 1
ATOM 1202 O O . LEU A 1 152 ? -11.781 2.981 -5.541 1.00 88.00 152 LEU A O 1
ATOM 1206 N N . SER A 1 153 ? -9.711 2.635 -4.799 1.00 90.06 153 SER A N 1
ATOM 1207 C CA . SER A 1 153 ? -9.042 3.101 -6.012 1.00 90.06 153 SER A CA 1
ATOM 1208 C C . SER A 1 153 ? -7.732 2.350 -6.242 1.00 90.06 153 SER A C 1
ATOM 1210 O O . SER A 1 153 ? -7.165 1.750 -5.334 1.00 90.06 153 SER A O 1
ATOM 1212 N N . SER A 1 154 ? -7.233 2.378 -7.475 1.00 90.75 154 SER A N 1
ATOM 1213 C CA . SER A 1 154 ? -5.931 1.796 -7.809 1.00 90.75 154 SER A CA 1
ATOM 1214 C C . SER A 1 154 ? -4.802 2.551 -7.109 1.00 90.75 154 SER A C 1
ATOM 1216 O O . SER A 1 154 ? -4.859 3.780 -7.042 1.00 90.75 154 SER A O 1
ATOM 1218 N N . LEU A 1 155 ? -3.732 1.847 -6.730 1.00 92.56 155 LEU A N 1
ATOM 1219 C CA . LEU A 1 155 ? -2.545 2.467 -6.133 1.00 92.56 155 LEU A CA 1
ATOM 1220 C C . LEU A 1 155 ? -2.004 3.644 -6.963 1.00 92.56 155 LEU A C 1
ATOM 1222 O O . LEU A 1 155 ? -1.727 4.680 -6.386 1.00 92.56 155 LEU A O 1
ATOM 1226 N N . ASP A 1 156 ? -1.962 3.541 -8.297 1.00 90.75 156 ASP A N 1
ATOM 1227 C CA . ASP A 1 156 ? -1.490 4.625 -9.184 1.00 90.75 156 ASP A CA 1
ATOM 1228 C C . ASP A 1 156 ? -2.287 5.932 -8.992 1.00 90.75 156 ASP A C 1
ATOM 1230 O O . ASP A 1 156 ? -1.719 6.999 -8.757 1.00 90.75 156 ASP A O 1
ATOM 1234 N N . LYS A 1 157 ? -3.624 5.836 -8.969 1.00 92.62 157 LYS A N 1
ATOM 1235 C CA . LYS A 1 157 ? -4.514 6.967 -8.650 1.00 92.62 157 LYS A CA 1
ATOM 1236 C C . LYS A 1 157 ? -4.305 7.493 -7.229 1.00 92.62 157 LYS A C 1
ATOM 1238 O O . LYS A 1 157 ? -4.346 8.700 -7.026 1.00 92.62 157 LYS A O 1
ATOM 1243 N N . LEU A 1 158 ? -4.109 6.608 -6.249 1.00 93.62 158 LEU A N 1
ATOM 1244 C CA . LEU A 1 158 ? -3.906 7.009 -4.853 1.00 93.62 158 LEU A CA 1
ATOM 1245 C C . LEU A 1 158 ? -2.580 7.751 -4.671 1.00 93.62 158 LEU A C 1
ATOM 1247 O O . LEU A 1 158 ? -2.553 8.787 -4.018 1.00 93.62 158 LEU A O 1
ATOM 1251 N N . THR A 1 159 ? -1.511 7.278 -5.309 1.00 93.12 159 THR A N 1
ATOM 1252 C CA . THR A 1 159 ? -0.201 7.938 -5.289 1.00 93.12 159 THR A CA 1
ATOM 1253 C C . THR A 1 159 ? -0.221 9.277 -6.013 1.00 93.12 159 THR A C 1
ATOM 1255 O O . THR A 1 159 ? 0.440 10.209 -5.578 1.00 93.12 159 THR A O 1
ATOM 1258 N N . GLY A 1 160 ? -1.032 9.419 -7.068 1.00 91.31 160 GLY A N 1
ATOM 1259 C CA . GLY A 1 160 ? -1.218 10.698 -7.761 1.00 91.31 160 GLY A CA 1
ATOM 1260 C C . GLY A 1 160 ? -1.941 11.769 -6.932 1.00 91.31 160 GLY A C 1
ATOM 1261 O O . GLY A 1 160 ? -1.843 12.947 -7.260 1.00 91.31 160 GLY A O 1
ATOM 1262 N N . ASN A 1 161 ? -2.642 11.375 -5.863 1.00 91.06 161 ASN A N 1
ATOM 1263 C CA . ASN A 1 161 ? -3.291 12.301 -4.931 1.00 91.06 161 ASN A CA 1
ATOM 1264 C C . ASN A 1 161 ? -2.368 12.754 -3.790 1.00 91.06 161 ASN A C 1
ATOM 1266 O O . ASN A 1 161 ? -2.759 13.632 -3.022 1.00 91.06 161 ASN A O 1
ATOM 1270 N N . LEU A 1 162 ? -1.187 12.147 -3.645 1.00 92.25 162 LEU A N 1
ATOM 1271 C CA . LEU A 1 162 ? -0.223 12.524 -2.618 1.00 92.25 162 LEU A CA 1
ATOM 1272 C C . LEU A 1 162 ? 0.489 13.827 -2.992 1.00 92.25 162 LEU A C 1
ATOM 1274 O O . LEU A 1 162 ? 0.880 14.047 -4.141 1.00 92.25 162 LEU A O 1
ATOM 1278 N N . GLY A 1 163 ? 0.672 14.696 -2.001 1.00 90.00 163 GLY A N 1
ATOM 1279 C CA . GLY A 1 163 ? 1.530 15.866 -2.098 1.00 90.00 163 GLY A CA 1
ATOM 1280 C C . GLY A 1 163 ? 3.007 15.477 -2.177 1.00 90.00 163 GLY A C 1
ATOM 1281 O O . GLY A 1 163 ? 3.405 14.351 -1.883 1.00 90.00 163 GLY A O 1
ATOM 1282 N N . LYS A 1 164 ? 3.862 16.435 -2.551 1.00 84.75 164 LYS A N 1
ATOM 1283 C CA . LYS A 1 164 ? 5.312 16.196 -2.684 1.00 84.75 164 LYS A CA 1
ATOM 1284 C C . LYS A 1 164 ? 5.968 15.729 -1.380 1.00 84.75 164 LYS A C 1
ATOM 1286 O O . LYS A 1 164 ? 6.927 14.960 -1.436 1.00 84.75 164 LYS A O 1
ATOM 1291 N N . ASP A 1 165 ? 5.427 16.170 -0.248 1.00 87.44 165 ASP A N 1
ATOM 1292 C CA . ASP A 1 165 ? 5.950 15.895 1.091 1.00 87.44 165 ASP A CA 1
ATOM 1293 C C . ASP A 1 165 ? 5.334 14.637 1.736 1.00 87.44 165 ASP A C 1
ATOM 1295 O O . ASP A 1 165 ? 5.795 14.200 2.788 1.00 87.44 165 ASP A O 1
ATOM 1299 N N . ASP A 1 166 ? 4.348 14.002 1.090 1.00 91.50 166 ASP A N 1
ATOM 1300 C CA . ASP A 1 166 ? 3.626 12.844 1.642 1.00 91.50 166 ASP A CA 1
ATOM 1301 C C . ASP A 1 166 ? 4.367 11.506 1.433 1.00 91.50 166 ASP A C 1
ATOM 1303 O O . ASP A 1 166 ? 3.929 10.466 1.918 1.00 91.50 166 ASP A O 1
ATOM 1307 N N . PHE A 1 167 ? 5.517 11.514 0.750 1.00 93.00 167 PHE A N 1
ATOM 1308 C CA . PHE A 1 167 ? 6.339 10.329 0.452 1.00 93.00 167 PHE A CA 1
ATOM 1309 C C . PHE A 1 167 ? 7.387 10.032 1.542 1.00 93.00 167 PHE A C 1
ATOM 1311 O O . PHE A 1 167 ? 8.538 9.694 1.252 1.00 93.00 167 PHE A O 1
ATOM 1318 N N . GLY A 1 168 ? 7.031 10.235 2.813 1.00 90.31 168 GLY A N 1
ATOM 1319 C CA . GLY A 1 168 ? 7.970 10.181 3.937 1.00 90.31 168 GLY A CA 1
ATOM 1320 C C . GLY A 1 168 ? 8.663 8.823 4.095 1.00 90.31 168 GLY A C 1
ATOM 1321 O O . GLY A 1 168 ? 9.889 8.769 4.237 1.00 90.31 168 GLY A O 1
ATOM 1322 N N . ASN A 1 169 ? 7.908 7.722 4.026 1.00 90.81 169 ASN A N 1
ATOM 1323 C CA . ASN A 1 169 ? 8.458 6.375 4.182 1.00 90.81 169 ASN A CA 1
ATOM 1324 C C . ASN A 1 169 ? 9.243 5.953 2.943 1.00 90.81 169 ASN A C 1
ATOM 1326 O O . ASN A 1 169 ? 10.330 5.387 3.085 1.00 90.81 169 ASN A O 1
ATOM 1330 N N . LEU A 1 170 ? 8.743 6.262 1.740 1.00 91.88 170 LEU A N 1
ATOM 1331 C CA . LEU A 1 170 ? 9.483 6.031 0.504 1.00 91.88 170 LEU A CA 1
ATOM 1332 C C . LEU A 1 170 ? 10.843 6.735 0.554 1.00 91.88 170 LEU A C 1
ATOM 1334 O O . LEU A 1 170 ? 11.869 6.083 0.355 1.00 91.88 170 LEU A O 1
ATOM 1338 N N . ASN A 1 171 ? 10.874 8.029 0.884 1.00 90.88 171 ASN A N 1
ATOM 1339 C CA . ASN A 1 171 ? 12.103 8.824 0.951 1.00 90.88 171 ASN A CA 1
ATOM 1340 C C . ASN A 1 171 ? 13.080 8.288 2.007 1.00 90.88 171 ASN A C 1
ATOM 1342 O O . ASN A 1 171 ? 14.276 8.172 1.736 1.00 90.88 171 ASN A O 1
ATOM 1346 N N . LEU A 1 172 ? 12.586 7.906 3.189 1.00 88.50 172 LEU A N 1
ATOM 1347 C CA . LEU A 1 172 ? 13.412 7.327 4.251 1.00 88.50 172 LEU A CA 1
ATOM 1348 C C . LEU A 1 172 ? 14.070 6.012 3.799 1.00 88.50 172 LEU A C 1
ATOM 1350 O O . LEU A 1 172 ? 15.283 5.825 3.938 1.00 88.50 172 LEU A O 1
ATOM 1354 N N . MET A 1 173 ? 13.276 5.120 3.203 1.00 86.62 173 MET A N 1
ATOM 1355 C CA . MET A 1 173 ? 13.698 3.776 2.790 1.00 86.62 173 MET A CA 1
ATOM 1356 C C . MET A 1 173 ? 14.503 3.753 1.480 1.00 86.62 173 MET A C 1
ATOM 1358 O O . MET A 1 173 ? 15.063 2.711 1.116 1.00 86.62 173 MET A O 1
ATOM 1362 N N . THR A 1 174 ? 14.582 4.897 0.793 1.00 88.19 174 THR A N 1
ATOM 1363 C CA . THR A 1 174 ? 15.350 5.143 -0.442 1.00 88.19 174 THR A CA 1
ATOM 1364 C C . THR A 1 174 ? 16.344 6.299 -0.273 1.00 88.19 174 THR A C 1
ATOM 1366 O O . THR A 1 174 ? 16.778 6.930 -1.236 1.00 88.19 174 THR A O 1
ATOM 1369 N N . SER A 1 175 ? 16.766 6.562 0.966 1.00 88.31 175 SER A N 1
ATOM 1370 C CA . SER A 1 175 ? 17.770 7.584 1.301 1.00 88.31 175 SER A CA 1
ATOM 1371 C C . SER A 1 175 ? 19.132 7.357 0.629 1.00 88.31 175 SER A C 1
ATOM 1373 O O . SER A 1 175 ? 19.880 8.306 0.417 1.00 88.31 175 SER A O 1
ATOM 1375 N N . HIS A 1 176 ? 19.434 6.114 0.248 1.00 88.50 176 HIS A N 1
ATOM 1376 C CA . HIS A 1 176 ? 20.624 5.732 -0.517 1.00 88.50 176 HIS A CA 1
ATOM 1377 C C . HIS A 1 176 ? 20.496 5.985 -2.031 1.00 88.50 176 HIS A C 1
ATOM 1379 O O . HIS A 1 176 ? 21.498 5.925 -2.738 1.00 88.50 176 HIS A O 1
ATOM 1385 N N . CYS A 1 177 ? 19.287 6.242 -2.539 1.00 91.25 177 CYS A N 1
ATOM 1386 C CA . CYS A 1 177 ? 19.049 6.535 -3.949 1.00 91.25 177 CYS A CA 1
ATOM 1387 C C . CYS A 1 177 ? 19.371 8.001 -4.281 1.00 91.25 177 CYS A C 1
ATOM 1389 O O . CYS A 1 177 ? 19.388 8.877 -3.410 1.00 91.25 177 CYS A O 1
ATOM 1391 N N . THR A 1 178 ? 19.587 8.292 -5.562 1.00 94.06 178 THR A N 1
ATOM 1392 C CA . THR A 1 178 ? 19.664 9.674 -6.060 1.00 94.06 178 THR A CA 1
ATOM 1393 C C . THR A 1 178 ? 18.276 10.324 -6.104 1.00 94.06 178 THR A C 1
ATOM 1395 O O . THR A 1 178 ? 17.252 9.646 -6.001 1.00 94.06 178 THR A O 1
ATOM 1398 N N . GLU A 1 179 ? 18.219 11.648 -6.271 1.00 91.94 179 GLU A N 1
ATOM 1399 C CA . GLU A 1 179 ? 16.937 12.354 -6.424 1.00 91.94 179 GLU A CA 1
ATOM 1400 C C . GLU A 1 179 ? 16.185 11.902 -7.682 1.00 91.94 179 GLU A C 1
ATOM 1402 O O . GLU A 1 179 ? 14.994 11.618 -7.622 1.00 91.94 179 GLU A O 1
ATOM 1407 N N . GLU A 1 180 ? 16.899 11.733 -8.798 1.00 93.75 180 GLU A N 1
ATOM 1408 C CA . GLU A 1 180 ? 16.334 11.203 -10.044 1.00 93.75 180 GLU A CA 1
ATOM 1409 C C . GLU A 1 180 ? 15.716 9.813 -9.841 1.00 93.75 180 GLU A C 1
ATOM 1411 O O . GLU A 1 180 ? 14.594 9.556 -10.273 1.00 93.75 180 GLU A O 1
ATOM 1416 N N . GLN A 1 181 ? 16.420 8.925 -9.133 1.00 94.44 181 GLN A N 1
ATOM 1417 C CA . GLN A 1 181 ? 15.910 7.599 -8.796 1.00 94.44 181 GLN A CA 1
ATOM 1418 C C . GLN A 1 181 ? 14.648 7.689 -7.938 1.00 94.44 181 GLN A C 1
ATOM 1420 O O . GLN A 1 181 ? 13.675 7.005 -8.237 1.00 94.44 181 GLN A O 1
ATOM 1425 N N . ARG A 1 182 ? 14.628 8.540 -6.905 1.00 93.69 182 ARG A N 1
ATOM 1426 C CA . ARG A 1 182 ? 13.448 8.708 -6.044 1.00 93.69 182 ARG A CA 1
ATOM 1427 C C . ARG A 1 182 ? 12.231 9.208 -6.805 1.00 93.69 182 ARG A C 1
ATOM 1429 O O . ARG A 1 182 ? 11.145 8.674 -6.601 1.00 93.69 182 ARG A O 1
ATOM 1436 N N . GLU A 1 183 ? 12.401 10.177 -7.699 1.00 93.06 183 GLU A N 1
ATOM 1437 C CA . GLU A 1 183 ? 11.300 10.678 -8.529 1.00 93.06 183 GLU A CA 1
ATOM 1438 C C . GLU A 1 183 ? 10.676 9.569 -9.388 1.00 93.06 183 GLU A C 1
ATOM 1440 O O . GLU A 1 183 ? 9.454 9.511 -9.529 1.00 93.06 183 GLU A O 1
ATOM 1445 N N . LEU A 1 184 ? 11.478 8.619 -9.883 1.00 94.31 184 LEU A N 1
ATOM 1446 C CA . LEU A 1 184 ? 10.956 7.453 -10.605 1.00 94.31 184 LEU A CA 1
ATOM 1447 C C . LEU A 1 184 ? 10.126 6.508 -9.721 1.00 94.31 184 LEU A C 1
ATOM 1449 O O . LEU A 1 184 ? 9.245 5.826 -10.245 1.00 94.31 184 LEU A O 1
ATOM 1453 N N . LEU A 1 185 ? 10.384 6.466 -8.410 1.00 94.50 185 LEU A N 1
ATOM 1454 C CA . LEU A 1 185 ? 9.695 5.581 -7.462 1.00 94.50 185 LEU A CA 1
ATOM 1455 C C . LEU A 1 185 ? 8.408 6.181 -6.880 1.00 94.50 185 LEU A C 1
ATOM 1457 O O . LEU A 1 185 ? 7.608 5.443 -6.314 1.00 94.50 185 LEU A O 1
ATOM 1461 N N . LYS A 1 186 ? 8.168 7.491 -7.029 1.00 93.06 186 LYS A N 1
ATOM 1462 C CA . LYS A 1 186 ? 6.949 8.167 -6.529 1.00 93.06 186 LYS A CA 1
ATOM 1463 C C . LYS A 1 186 ? 5.677 7.806 -7.304 1.00 93.06 186 LYS A C 1
ATOM 1465 O O . LYS A 1 186 ? 4.577 8.182 -6.905 1.00 93.06 186 LYS A O 1
ATOM 1470 N N . ARG A 1 187 ? 5.810 7.071 -8.409 1.00 90.94 187 ARG A N 1
ATOM 1471 C CA . ARG A 1 187 ? 4.697 6.562 -9.214 1.00 90.94 187 ARG A CA 1
ATOM 1472 C C . ARG A 1 187 ? 4.727 5.041 -9.237 1.00 90.94 187 ARG A C 1
ATOM 1474 O O . ARG A 1 187 ? 5.797 4.438 -9.260 1.00 90.94 187 ARG A O 1
ATOM 1481 N N . LYS A 1 188 ? 3.543 4.428 -9.317 1.00 90.94 188 LYS A N 1
ATOM 1482 C CA . LYS A 1 188 ? 3.405 2.977 -9.449 1.00 90.94 188 LYS A CA 1
ATOM 1483 C C . LYS A 1 188 ? 4.277 2.435 -10.588 1.00 90.94 188 LYS A C 1
ATOM 1485 O O . LYS A 1 188 ? 4.288 2.984 -11.696 1.00 90.94 188 LYS A O 1
ATOM 1490 N N . GLY A 1 189 ? 4.996 1.347 -10.324 1.00 91.25 189 GLY A N 1
ATOM 1491 C CA . GLY A 1 189 ? 5.794 0.653 -11.329 1.00 91.25 189 GLY A CA 1
ATOM 1492 C C . GLY A 1 189 ? 4.935 -0.030 -12.399 1.00 91.25 189 GLY A C 1
ATOM 1493 O O . GLY A 1 189 ? 3.716 -0.144 -12.280 1.00 91.25 189 GLY A O 1
ATOM 1494 N N . VAL A 1 190 ? 5.586 -0.519 -13.449 1.00 93.00 190 VAL A N 1
ATOM 1495 C CA . VAL A 1 190 ? 4.964 -1.354 -14.484 1.00 93.00 190 VAL A CA 1
ATOM 1496 C C . VAL A 1 190 ? 5.557 -2.745 -14.351 1.00 93.00 190 VAL A C 1
ATOM 1498 O O . VAL A 1 190 ? 6.762 -2.865 -14.177 1.00 93.00 190 VAL A O 1
ATOM 1501 N N . PHE A 1 191 ? 4.748 -3.797 -14.424 1.00 94.31 191 PHE A N 1
ATOM 1502 C CA . PHE A 1 191 ? 5.249 -5.152 -14.210 1.00 94.31 191 PHE A CA 1
ATOM 1503 C C . PHE A 1 191 ? 4.606 -6.148 -15.181 1.00 94.31 191 PHE A C 1
ATOM 1505 O O . PHE A 1 191 ? 3.398 -6.058 -15.411 1.00 94.31 191 PHE A O 1
ATOM 1512 N N . PRO A 1 192 ? 5.375 -7.084 -15.769 1.00 94.44 192 PRO A N 1
ATOM 1513 C CA . PRO A 1 192 ? 4.845 -8.050 -16.722 1.00 94.44 192 PRO A CA 1
ATOM 1514 C C . PRO A 1 192 ? 4.311 -9.292 -15.984 1.00 94.44 192 PRO A C 1
ATOM 1516 O O . PRO A 1 192 ? 4.957 -10.337 -15.959 1.00 94.44 192 PRO A O 1
ATOM 1519 N N . TYR A 1 193 ? 3.143 -9.180 -15.344 1.00 92.19 193 TYR A N 1
ATOM 1520 C CA . TYR A 1 193 ? 2.599 -10.225 -14.458 1.00 92.19 193 TYR A CA 1
ATOM 1521 C C . TYR A 1 193 ? 2.440 -11.585 -15.143 1.00 92.19 193 TYR A C 1
ATOM 1523 O O . TYR A 1 193 ? 2.827 -12.609 -14.594 1.00 92.19 193 TYR A O 1
ATOM 1531 N N . GLU A 1 194 ? 1.899 -11.590 -16.356 1.00 92.56 194 GLU A N 1
ATOM 1532 C CA . GLU A 1 194 ? 1.639 -12.790 -17.145 1.00 92.56 194 GLU A CA 1
ATOM 1533 C C . GLU A 1 194 ? 2.921 -13.455 -17.645 1.00 92.56 194 GLU A C 1
ATOM 1535 O O . GLU A 1 194 ? 2.908 -14.644 -17.950 1.00 92.56 194 GLU A O 1
ATOM 1540 N N . TYR A 1 195 ? 4.005 -12.687 -17.762 1.00 94.25 195 TYR A N 1
ATOM 1541 C CA . TYR A 1 195 ? 5.314 -13.195 -18.158 1.00 94.25 195 TYR A CA 1
ATOM 1542 C C . TYR A 1 195 ? 6.069 -13.833 -16.993 1.00 94.25 195 TYR A C 1
ATOM 1544 O O . TYR A 1 195 ? 6.859 -14.746 -17.206 1.00 94.25 195 TYR A O 1
ATOM 1552 N N . MET A 1 196 ? 5.845 -13.345 -15.771 1.00 93.19 196 MET A N 1
ATOM 1553 C CA . MET A 1 196 ? 6.518 -13.812 -14.559 1.00 93.19 196 MET A CA 1
ATOM 1554 C C . MET A 1 196 ? 5.831 -15.065 -13.999 1.00 93.19 196 MET A C 1
ATOM 1556 O O . MET A 1 196 ? 5.316 -15.065 -12.882 1.00 93.19 196 MET A O 1
ATOM 1560 N N . ASP A 1 197 ? 5.814 -16.134 -14.797 1.00 91.88 197 ASP A N 1
ATOM 1561 C CA . ASP A 1 197 ? 5.142 -17.406 -14.506 1.00 91.88 197 ASP A CA 1
ATOM 1562 C C . ASP A 1 197 ? 6.052 -18.478 -13.872 1.00 91.88 197 ASP A C 1
ATOM 1564 O O . ASP A 1 197 ? 5.583 -19.563 -13.519 1.00 91.88 197 ASP A O 1
ATOM 1568 N N . GLY A 1 198 ? 7.332 -18.164 -13.661 1.00 89.81 198 GLY A N 1
ATOM 1569 C CA . GLY A 1 198 ? 8.320 -19.068 -13.076 1.00 89.81 198 GLY A CA 1
ATOM 1570 C C . GLY A 1 198 ? 9.488 -18.338 -12.412 1.00 89.81 198 GLY A C 1
ATOM 1571 O O . GLY A 1 198 ? 9.773 -17.175 -12.694 1.00 89.81 198 GLY A O 1
ATOM 1572 N N . PHE A 1 199 ? 10.181 -19.025 -11.497 1.00 91.06 199 PHE A N 1
ATOM 1573 C CA . PHE A 1 199 ? 11.359 -18.474 -10.810 1.00 91.06 199 PHE A CA 1
ATOM 1574 C C . PHE A 1 199 ? 12.576 -18.335 -11.732 1.00 91.06 199 PHE A C 1
ATOM 1576 O O . PHE A 1 199 ? 13.432 -17.496 -11.475 1.00 91.06 199 PHE A O 1
ATOM 1583 N N . ASP A 1 200 ? 12.651 -19.128 -12.799 1.00 93.62 200 ASP A N 1
ATOM 1584 C CA . ASP A 1 200 ? 13.673 -19.036 -13.843 1.00 93.62 200 ASP A CA 1
ATOM 1585 C C . ASP A 1 200 ? 13.669 -17.664 -14.531 1.00 93.62 200 ASP A C 1
ATOM 1587 O O . ASP A 1 200 ? 14.731 -17.141 -14.861 1.00 93.62 200 ASP A O 1
ATOM 1591 N N . LYS A 1 201 ? 12.495 -17.026 -14.640 1.00 94.75 201 LYS A N 1
ATOM 1592 C CA . LYS A 1 201 ? 12.343 -15.672 -15.190 1.00 94.75 201 LYS A CA 1
ATOM 1593 C C . LYS A 1 201 ? 13.064 -14.598 -14.396 1.00 94.75 201 LYS A C 1
ATOM 1595 O O . LYS A 1 201 ? 13.424 -13.577 -14.966 1.00 94.75 201 LYS A O 1
ATOM 1600 N N . LEU A 1 202 ? 13.299 -14.815 -13.102 1.00 94.56 202 LEU A N 1
ATOM 1601 C CA . LEU A 1 202 ? 14.014 -13.858 -12.255 1.00 94.56 202 LEU A CA 1
ATOM 1602 C C . LEU A 1 202 ? 15.500 -13.757 -12.623 1.00 94.56 202 LEU A C 1
ATOM 1604 O O . LEU A 1 202 ? 16.102 -12.713 -12.398 1.00 94.56 202 LEU A O 1
ATOM 1608 N N . GLU A 1 203 ? 16.075 -14.801 -13.218 1.00 96.62 203 GLU A N 1
ATOM 1609 C CA . GLU A 1 203 ? 17.489 -14.835 -13.615 1.00 96.62 203 GLU A CA 1
ATOM 1610 C C . GLU A 1 203 ? 17.729 -14.236 -15.014 1.00 96.62 203 GLU A C 1
ATOM 1612 O O . GLU A 1 203 ? 18.866 -14.164 -15.481 1.00 96.62 203 GLU A O 1
ATOM 1617 N N . GLU A 1 204 ? 16.674 -13.800 -15.712 1.00 96.56 204 GLU A N 1
ATOM 1618 C CA . GLU A 1 204 ? 16.808 -13.167 -17.024 1.00 96.56 204 GLU A CA 1
ATOM 1619 C C . GLU A 1 204 ? 17.487 -11.798 -16.919 1.00 96.56 204 GLU A C 1
ATOM 1621 O O . GLU A 1 204 ? 17.154 -10.981 -16.064 1.00 96.56 204 GLU A O 1
ATOM 1626 N N . ILE A 1 205 ? 18.420 -11.527 -17.833 1.00 97.19 205 ILE A N 1
ATOM 1627 C CA . ILE A 1 205 ? 19.315 -10.357 -17.793 1.00 97.19 205 ILE A CA 1
ATOM 1628 C C . ILE A 1 205 ? 18.790 -9.132 -18.557 1.00 97.19 205 ILE A C 1
ATOM 1630 O O . ILE A 1 205 ? 19.534 -8.203 -18.873 1.00 97.19 205 ILE A O 1
ATOM 1634 N N . SER A 1 206 ? 17.513 -9.141 -18.929 1.00 95.38 206 SER A N 1
ATOM 1635 C CA . SER A 1 206 ? 16.889 -8.068 -19.701 1.00 95.38 206 SER A CA 1
ATOM 1636 C C . SER A 1 206 ? 15.398 -7.991 -19.421 1.00 95.38 206 SER A C 1
ATOM 1638 O O . SER A 1 206 ? 14.761 -9.022 -19.214 1.00 95.38 206 SER A O 1
ATOM 1640 N N . LEU A 1 207 ? 14.824 -6.792 -19.538 1.00 95.50 207 LEU A N 1
ATOM 1641 C CA . LEU A 1 207 ? 13.372 -6.649 -19.607 1.00 95.50 207 LEU A CA 1
ATOM 1642 C C . LEU A 1 207 ? 12.804 -7.421 -20.809 1.00 95.50 207 LEU A C 1
ATOM 1644 O O . LEU A 1 207 ? 13.381 -7.359 -21.901 1.00 95.50 207 LEU A O 1
ATOM 1648 N N . PRO A 1 208 ? 11.652 -8.093 -20.647 1.00 95.25 208 PRO A N 1
ATOM 1649 C CA . PRO A 1 208 ? 10.981 -8.743 -21.758 1.00 95.25 208 PRO A CA 1
ATOM 1650 C C . PRO A 1 208 ? 10.413 -7.701 -22.730 1.00 95.25 208 PRO A C 1
ATOM 1652 O O . PRO A 1 208 ? 10.255 -6.527 -22.390 1.00 95.25 208 PRO A O 1
ATOM 1655 N N . SER A 1 209 ? 10.077 -8.131 -23.950 1.00 95.69 209 SER A N 1
ATOM 1656 C CA . SER A 1 209 ? 9.494 -7.229 -24.947 1.00 95.69 209 SER A CA 1
ATOM 1657 C C . SER A 1 209 ? 8.164 -6.638 -24.470 1.00 95.69 209 SER A C 1
ATOM 1659 O O . SER A 1 209 ? 7.447 -7.235 -23.665 1.00 95.69 209 SER A O 1
ATOM 1661 N N . LYS A 1 210 ? 7.792 -5.479 -25.022 1.00 95.50 210 LYS A N 1
ATOM 1662 C CA . LYS A 1 210 ? 6.539 -4.779 -24.705 1.00 95.50 210 LYS A CA 1
ATOM 1663 C C . LYS A 1 210 ? 5.305 -5.690 -24.772 1.00 95.50 210 LYS A C 1
ATOM 1665 O O . LYS A 1 210 ? 4.420 -5.588 -23.927 1.00 95.50 210 LYS A O 1
ATOM 1670 N N . ASP A 1 211 ? 5.265 -6.614 -25.729 1.00 93.50 211 ASP A N 1
ATOM 1671 C CA . ASP A 1 211 ? 4.141 -7.541 -25.929 1.00 93.50 211 ASP A CA 1
ATOM 1672 C C . ASP A 1 211 ? 3.942 -8.510 -24.751 1.00 93.50 211 ASP A C 1
ATOM 1674 O O . ASP A 1 211 ? 2.864 -9.073 -24.576 1.00 93.50 211 ASP A O 1
ATOM 1678 N N . LYS A 1 212 ? 4.976 -8.704 -23.922 1.00 94.19 212 LYS A N 1
ATOM 1679 C CA . LYS A 1 212 ? 4.936 -9.540 -22.714 1.00 94.19 212 LYS A CA 1
ATOM 1680 C C . LYS A 1 212 ? 4.379 -8.818 -21.485 1.00 94.19 212 LYS A C 1
ATOM 1682 O O . LYS A 1 212 ? 4.166 -9.460 -20.465 1.00 94.19 212 LYS A O 1
ATOM 1687 N N . PHE A 1 213 ? 4.087 -7.523 -21.585 1.00 93.62 213 PHE A N 1
ATOM 1688 C CA . PHE A 1 213 ? 3.407 -6.739 -20.547 1.00 93.62 213 PHE A CA 1
ATOM 1689 C C . PHE A 1 213 ? 1.878 -6.699 -20.743 1.00 93.62 213 PHE A C 1
ATOM 1691 O O . PHE A 1 213 ? 1.215 -5.732 -20.367 1.00 93.62 213 PHE A O 1
ATOM 1698 N N . TYR A 1 214 ? 1.306 -7.712 -21.392 1.00 91.69 214 TYR A N 1
ATOM 1699 C CA . TYR A 1 214 ? -0.138 -7.824 -21.578 1.00 91.69 214 TYR A CA 1
ATOM 1700 C C . TYR A 1 214 ? -0.831 -8.238 -20.283 1.00 91.69 214 TYR A C 1
ATOM 1702 O O . TYR A 1 214 ? -0.547 -9.326 -19.796 1.00 91.69 214 TYR A O 1
ATOM 1710 N N . SER A 1 215 ? -1.786 -7.441 -19.796 1.00 88.50 215 SER A N 1
ATOM 1711 C CA . SER A 1 215 ? -2.571 -7.766 -18.605 1.00 88.50 215 SER A CA 1
ATOM 1712 C C . SER A 1 215 ? -3.897 -8.435 -18.964 1.00 88.50 215 SER A C 1
ATOM 1714 O O . SER A 1 215 ? -4.748 -7.840 -19.627 1.00 88.50 215 SER A O 1
ATOM 1716 N N . ARG A 1 216 ? -4.135 -9.649 -18.455 1.00 87.31 216 ARG A N 1
ATOM 1717 C CA . ARG A 1 216 ? -5.427 -10.351 -18.572 1.00 87.31 216 ARG A CA 1
ATOM 1718 C C . ARG A 1 216 ? -6.524 -9.692 -17.744 1.00 87.31 216 ARG A C 1
ATOM 1720 O O . ARG A 1 216 ? -7.686 -9.797 -18.116 1.00 87.31 216 ARG A O 1
ATOM 1727 N N . LEU A 1 217 ? -6.160 -9.025 -16.645 1.00 83.56 217 LEU A N 1
ATOM 1728 C CA . LEU A 1 217 ? -7.112 -8.352 -15.757 1.00 83.56 217 LEU A CA 1
ATOM 1729 C C . LEU A 1 217 ? -7.845 -7.218 -16.483 1.00 83.56 217 LEU A C 1
ATOM 1731 O O . LEU A 1 217 ? -9.061 -7.097 -16.370 1.00 83.56 217 LEU A O 1
ATOM 1735 N N . ASN A 1 218 ? -7.098 -6.429 -17.253 1.00 83.06 218 ASN A N 1
ATOM 1736 C CA . ASN A 1 218 ? -7.633 -5.299 -18.009 1.00 83.06 218 ASN A CA 1
ATOM 1737 C C . ASN A 1 218 ? -7.853 -5.630 -19.495 1.00 83.06 218 ASN A C 1
ATOM 1739 O O . ASN A 1 218 ? -8.416 -4.823 -20.230 1.00 83.06 218 ASN A O 1
ATOM 1743 N N . ASN A 1 219 ? -7.414 -6.815 -19.936 1.00 88.19 219 ASN A N 1
ATOM 1744 C CA . ASN A 1 219 ? -7.436 -7.263 -21.326 1.00 88.19 219 ASN A CA 1
ATOM 1745 C C . ASN A 1 219 ? -6.762 -6.258 -22.285 1.00 88.19 219 ASN A C 1
ATOM 1747 O O . ASN A 1 219 ? -7.249 -5.999 -23.387 1.00 88.19 219 ASN A O 1
ATOM 1751 N N . GLU A 1 220 ? -5.646 -5.671 -21.842 1.00 90.00 220 GLU A N 1
ATOM 1752 C CA . GLU A 1 220 ? -4.922 -4.616 -22.551 1.00 90.00 220 GLU A CA 1
ATOM 1753 C C . GLU A 1 220 ? -3.401 -4.793 -22.428 1.00 90.00 220 GLU A C 1
ATOM 1755 O O . GLU A 1 220 ? -2.884 -5.345 -21.453 1.00 90.00 220 GLU A O 1
ATOM 1760 N N . GLY A 1 221 ? -2.673 -4.327 -23.444 1.00 90.00 221 GLY A N 1
ATOM 1761 C CA . GLY A 1 221 ? -1.217 -4.218 -23.396 1.00 90.00 221 GLY A CA 1
ATOM 1762 C C . GLY A 1 221 ? -0.764 -2.939 -22.695 1.00 90.00 221 GLY A C 1
ATOM 1763 O O . GLY A 1 221 ? -1.502 -1.960 -22.617 1.00 90.00 221 GLY A O 1
ATOM 1764 N N . VAL A 1 222 ? 0.489 -2.916 -22.248 1.00 93.31 222 VAL A N 1
ATOM 1765 C CA . VAL A 1 222 ? 1.108 -1.703 -21.701 1.00 93.31 222 VAL A CA 1
ATOM 1766 C C . VAL A 1 222 ? 1.170 -0.568 -22.735 1.00 93.31 222 VAL A C 1
ATOM 1768 O O . VAL A 1 222 ? 1.425 -0.785 -23.929 1.00 93.31 222 VAL A O 1
ATOM 1771 N N . SER A 1 223 ? 0.990 0.673 -22.280 1.00 94.00 223 SER A N 1
ATOM 1772 C CA . SER A 1 223 ? 1.193 1.851 -23.126 1.00 94.00 223 SER A CA 1
ATOM 1773 C C . SER A 1 223 ? 2.669 1.995 -23.540 1.00 94.00 223 SER A C 1
ATOM 1775 O O . SER A 1 223 ? 3.573 1.449 -22.906 1.00 94.00 223 SER A O 1
ATOM 1777 N N . VAL A 1 224 ? 2.945 2.716 -24.635 1.00 94.69 224 VAL A N 1
ATOM 1778 C CA . VAL A 1 224 ? 4.338 2.983 -25.057 1.00 94.69 224 VAL A CA 1
ATOM 1779 C C . VAL A 1 224 ? 5.090 3.741 -23.959 1.00 94.69 224 VAL A C 1
ATOM 1781 O O . VAL A 1 224 ? 6.170 3.316 -23.567 1.00 94.69 224 VAL A O 1
ATOM 1784 N N . ALA A 1 225 ? 4.475 4.788 -23.402 1.00 94.94 225 ALA A N 1
ATOM 1785 C CA . ALA A 1 225 ? 5.072 5.612 -22.355 1.00 94.94 225 ALA A CA 1
ATOM 1786 C C . ALA A 1 22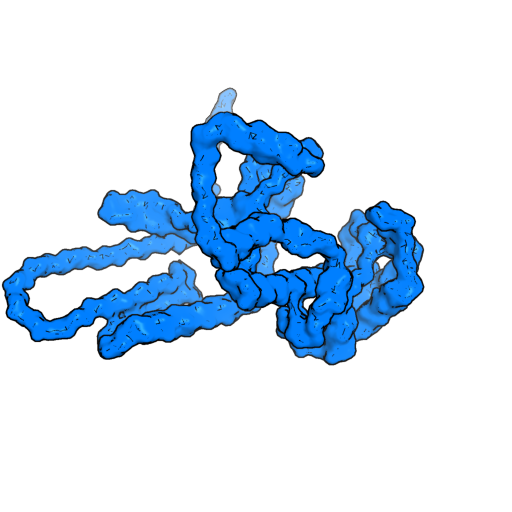5 ? 5.347 4.827 -21.058 1.00 94.94 225 ALA A C 1
ATOM 1788 O O . ALA A 1 225 ? 6.362 5.040 -20.397 1.00 94.94 225 ALA A O 1
ATOM 1789 N N . ASP A 1 226 ? 4.461 3.899 -20.685 1.00 94.31 226 ASP A N 1
ATOM 1790 C CA . ASP A 1 226 ? 4.663 3.062 -19.501 1.00 94.31 226 ASP A CA 1
ATOM 1791 C C . ASP A 1 226 ? 5.790 2.041 -19.713 1.00 94.31 226 ASP A C 1
ATOM 1793 O O . ASP A 1 226 ? 6.609 1.839 -18.815 1.00 94.31 226 ASP A O 1
ATOM 1797 N N . TYR A 1 227 ? 5.897 1.455 -20.909 1.00 96.44 227 TYR A N 1
ATOM 1798 C CA . TYR A 1 227 ? 7.014 0.569 -21.243 1.00 96.44 227 TYR A CA 1
ATOM 1799 C C . TYR A 1 227 ? 8.352 1.321 -21.304 1.00 96.44 227 TYR A C 1
ATOM 1801 O O . TYR A 1 227 ? 9.344 0.864 -20.743 1.00 96.44 227 TYR A O 1
ATOM 1809 N N . GLU A 1 228 ? 8.382 2.512 -21.907 1.00 96.62 228 GLU A N 1
ATOM 1810 C CA . GLU A 1 228 ? 9.566 3.380 -21.901 1.00 96.62 228 GLU A CA 1
ATOM 1811 C C . GLU A 1 228 ? 9.988 3.750 -20.476 1.00 96.62 228 GLU A C 1
ATOM 1813 O O . GLU A 1 228 ? 11.180 3.726 -20.166 1.00 96.62 228 GLU A O 1
ATOM 1818 N N . ARG A 1 229 ? 9.026 4.005 -19.576 1.00 95.25 229 ARG A N 1
ATOM 1819 C CA . ARG A 1 229 ? 9.315 4.208 -18.150 1.00 95.25 229 ARG A CA 1
ATOM 1820 C C . ARG A 1 229 ? 9.939 2.966 -17.520 1.00 95.25 229 ARG A C 1
ATOM 1822 O O . ARG A 1 229 ? 10.916 3.108 -16.791 1.00 95.25 229 ARG A O 1
ATOM 1829 N N . ALA A 1 230 ? 9.422 1.768 -17.798 1.00 96.38 230 ALA A N 1
ATOM 1830 C CA . ALA A 1 230 ? 10.017 0.524 -17.304 1.00 96.38 230 ALA A CA 1
ATOM 1831 C C . ALA A 1 230 ? 11.474 0.376 -17.776 1.00 96.38 230 ALA A C 1
ATOM 1833 O O . ALA A 1 230 ? 12.358 0.097 -16.964 1.00 96.38 230 ALA A O 1
ATOM 1834 N N . CYS A 1 231 ? 11.742 0.657 -19.056 1.00 97.00 231 CYS A N 1
ATOM 1835 C CA . CYS A 1 231 ? 13.099 0.689 -19.600 1.00 97.00 231 CYS A CA 1
ATOM 1836 C C . CYS A 1 231 ? 13.982 1.752 -18.935 1.00 97.00 231 CYS A C 1
ATOM 1838 O O . CYS A 1 231 ? 15.170 1.505 -18.732 1.00 97.00 231 CYS A O 1
ATOM 1840 N N . ASN A 1 232 ? 13.429 2.921 -18.602 1.00 96.88 232 ASN A N 1
ATOM 1841 C CA . ASN A 1 232 ? 14.161 3.961 -17.888 1.00 96.88 232 ASN A CA 1
ATOM 1842 C C . ASN A 1 232 ? 14.542 3.495 -16.479 1.00 96.88 232 ASN A C 1
ATOM 1844 O O . ASN A 1 232 ? 15.712 3.534 -16.132 1.00 96.88 232 ASN A O 1
ATOM 1848 N N . VAL A 1 233 ? 13.594 2.944 -15.712 1.00 97.06 233 VAL A N 1
ATOM 1849 C CA . VAL A 1 233 ? 13.859 2.386 -14.374 1.00 97.06 233 VAL A CA 1
ATOM 1850 C C . VAL A 1 233 ? 14.948 1.314 -14.431 1.00 97.06 233 VAL A C 1
ATOM 1852 O O . VAL A 1 233 ? 15.892 1.365 -13.649 1.00 97.06 233 VAL A O 1
ATOM 1855 N N . TRP A 1 234 ? 14.874 0.384 -15.387 1.00 97.69 234 TRP A N 1
ATOM 1856 C CA . TRP A 1 234 ? 15.906 -0.643 -15.559 1.00 97.69 234 TRP A CA 1
ATOM 1857 C C . TRP A 1 234 ? 17.305 -0.041 -15.743 1.00 97.69 234 TRP A C 1
ATOM 1859 O O . TRP A 1 234 ? 18.266 -0.493 -15.121 1.00 97.69 234 TRP A O 1
ATOM 1869 N N . LYS A 1 235 ? 17.417 1.002 -16.574 1.00 97.44 235 LYS A N 1
ATOM 1870 C CA . LYS A 1 235 ? 18.683 1.692 -16.849 1.00 97.44 235 LYS A CA 1
ATOM 1871 C C . LYS A 1 235 ? 19.159 2.526 -15.662 1.00 97.44 235 LYS A C 1
ATOM 1873 O O . LYS A 1 235 ? 20.302 2.376 -15.264 1.00 97.44 235 LYS A O 1
ATOM 1878 N N . THR A 1 236 ? 18.309 3.370 -15.082 1.00 97.31 236 THR A N 1
ATOM 1879 C CA . THR A 1 236 ? 18.676 4.308 -14.004 1.00 97.31 236 THR A CA 1
ATOM 1880 C C . THR A 1 236 ? 19.101 3.593 -12.718 1.00 97.31 236 THR A C 1
ATOM 1882 O O . THR A 1 236 ? 19.898 4.121 -11.941 1.00 97.31 236 THR A O 1
ATOM 1885 N N . PHE A 1 237 ? 18.588 2.386 -12.477 1.00 96.25 237 PHE A N 1
ATOM 1886 C CA . PHE A 1 237 ? 18.975 1.559 -11.332 1.00 96.25 237 PHE A CA 1
ATOM 1887 C C . PHE A 1 237 ? 20.053 0.516 -11.665 1.00 96.25 237 PHE A C 1
ATOM 1889 O O . PHE A 1 237 ? 20.415 -0.271 -10.797 1.00 96.25 237 PHE A O 1
ATOM 1896 N N . ASN A 1 238 ? 20.598 0.526 -12.889 1.00 96.38 238 ASN A N 1
ATOM 1897 C CA . ASN A 1 238 ? 21.615 -0.417 -13.363 1.00 96.38 238 ASN A CA 1
ATOM 1898 C C . ASN A 1 238 ? 21.241 -1.890 -13.103 1.00 96.38 238 ASN A C 1
ATOM 1900 O O . ASN A 1 238 ? 22.085 -2.681 -12.670 1.00 96.38 238 ASN A O 1
ATOM 1904 N N . MET A 1 239 ? 19.982 -2.253 -13.362 1.00 96.38 239 MET A N 1
ATOM 1905 C CA . MET A 1 239 ? 19.476 -3.602 -13.099 1.00 96.38 239 MET A CA 1
ATOM 1906 C C . MET A 1 239 ? 20.230 -4.641 -13.930 1.00 96.38 239 MET A C 1
ATOM 1908 O O . MET A 1 239 ? 20.451 -4.443 -15.128 1.00 96.38 239 MET A O 1
ATOM 1912 N N . GLN A 1 240 ? 20.632 -5.737 -13.286 1.00 97.12 240 GLN A N 1
ATOM 1913 C CA . GLN A 1 240 ? 21.353 -6.833 -13.936 1.00 97.12 240 GLN A CA 1
ATOM 1914 C C . GLN A 1 240 ? 20.413 -7.976 -14.292 1.00 97.12 240 GLN A C 1
ATOM 1916 O O . GLN A 1 240 ? 20.620 -8.653 -15.295 1.00 97.12 240 GLN A O 1
ATOM 1921 N N . THR A 1 241 ? 19.383 -8.182 -13.474 1.00 97.81 241 THR A N 1
ATOM 1922 C CA . THR A 1 241 ? 18.442 -9.291 -13.594 1.00 97.81 241 THR A CA 1
ATOM 1923 C C . THR A 1 241 ? 16.999 -8.838 -13.390 1.00 97.81 241 THR A C 1
ATOM 1925 O O . THR A 1 241 ? 16.712 -7.805 -12.779 1.00 97.81 241 THR A O 1
ATOM 1928 N N . MET A 1 242 ? 16.055 -9.646 -13.866 1.00 97.19 242 MET A N 1
ATOM 1929 C CA . MET A 1 242 ? 14.630 -9.474 -13.588 1.00 97.19 242 MET A CA 1
ATOM 1930 C C . MET A 1 242 ? 14.311 -9.571 -12.093 1.00 97.19 242 MET A C 1
ATOM 1932 O O . MET A 1 242 ? 13.333 -8.967 -11.653 1.00 97.19 242 MET A O 1
ATOM 1936 N N . ARG A 1 243 ? 15.138 -10.269 -11.302 1.00 96.75 243 ARG A N 1
ATOM 1937 C CA . ARG A 1 243 ? 15.074 -10.276 -9.836 1.00 96.75 243 ARG A CA 1
ATOM 1938 C C . ARG A 1 243 ? 15.259 -8.879 -9.259 1.00 96.75 243 ARG A C 1
ATOM 1940 O O . ARG A 1 243 ? 14.421 -8.452 -8.474 1.00 96.75 243 ARG A O 1
ATOM 1947 N N . ASP A 1 244 ? 16.283 -8.150 -9.700 1.00 96.69 244 ASP A N 1
ATOM 1948 C CA . ASP A 1 244 ? 16.546 -6.787 -9.215 1.00 96.69 244 ASP A CA 1
ATOM 1949 C C . ASP A 1 244 ? 15.351 -5.864 -9.503 1.00 96.69 244 ASP A C 1
ATOM 1951 O O . ASP A 1 244 ? 14.903 -5.094 -8.650 1.00 96.69 244 ASP A O 1
ATOM 1955 N N . TYR A 1 245 ? 14.786 -5.988 -10.709 1.00 97.50 245 TYR A N 1
ATOM 1956 C CA . TYR A 1 245 ? 13.598 -5.241 -11.114 1.00 97.50 245 TYR A CA 1
ATOM 1957 C C . TYR A 1 245 ? 12.358 -5.622 -10.294 1.00 97.50 245 TYR A C 1
ATOM 1959 O O . TYR A 1 245 ? 11.604 -4.746 -9.869 1.00 97.50 245 TYR A O 1
ATOM 1967 N N . HIS A 1 246 ? 12.150 -6.917 -10.052 1.00 95.88 246 HIS A N 1
ATOM 1968 C CA . HIS A 1 246 ? 11.043 -7.444 -9.256 1.00 95.88 246 HIS A CA 1
ATOM 1969 C C . HIS A 1 246 ? 11.101 -6.986 -7.798 1.00 95.88 246 HIS A C 1
ATOM 1971 O O . HIS A 1 246 ? 10.099 -6.502 -7.270 1.00 95.88 246 HIS A O 1
ATOM 1977 N N . ASP A 1 247 ? 12.269 -7.082 -7.169 1.00 94.69 247 ASP A N 1
ATOM 1978 C CA . ASP A 1 247 ? 12.457 -6.696 -5.774 1.00 94.69 247 ASP A CA 1
ATOM 1979 C C . ASP A 1 247 ? 12.252 -5.184 -5.598 1.00 94.69 247 ASP A C 1
ATOM 1981 O O . ASP A 1 247 ? 11.570 -4.754 -4.662 1.00 94.69 247 ASP A O 1
ATOM 1985 N N . LEU A 1 248 ? 12.754 -4.365 -6.535 1.00 95.38 248 LEU A N 1
ATOM 1986 C CA . LEU A 1 248 ? 12.486 -2.924 -6.542 1.00 95.38 248 LEU A CA 1
ATOM 1987 C C . LEU A 1 248 ? 10.998 -2.621 -6.762 1.00 95.38 248 LEU A C 1
ATOM 1989 O O . LEU A 1 248 ? 10.452 -1.755 -6.072 1.00 95.38 248 LEU A O 1
ATOM 1993 N N . TYR A 1 249 ? 10.346 -3.313 -7.702 1.00 95.62 249 TYR A N 1
ATOM 1994 C CA . TYR A 1 249 ? 8.920 -3.149 -7.984 1.00 95.62 249 TYR A CA 1
ATOM 1995 C C . TYR A 1 249 ? 8.083 -3.426 -6.730 1.00 95.62 249 TYR A C 1
ATOM 1997 O O . TYR A 1 249 ? 7.316 -2.565 -6.302 1.00 95.62 249 TYR A O 1
ATOM 2005 N N . LEU A 1 250 ? 8.278 -4.589 -6.099 1.00 94.38 250 LEU A N 1
ATOM 2006 C CA . LEU A 1 250 ? 7.537 -4.983 -4.902 1.00 94.38 250 LEU A CA 1
ATOM 2007 C C . LEU A 1 250 ? 7.795 -4.037 -3.734 1.00 94.38 250 LEU A C 1
ATOM 2009 O O . LEU A 1 250 ? 6.851 -3.606 -3.070 1.00 94.38 250 LEU A O 1
ATOM 2013 N N . LYS A 1 251 ? 9.063 -3.689 -3.488 1.00 93.69 251 LYS A N 1
ATOM 2014 C CA . LYS A 1 251 ? 9.424 -2.756 -2.419 1.00 93.69 251 LYS A CA 1
ATOM 2015 C C . LYS A 1 251 ? 8.735 -1.408 -2.623 1.00 93.69 251 LYS A C 1
ATOM 2017 O O . LYS A 1 251 ? 8.165 -0.871 -1.679 1.00 93.69 251 LYS A O 1
ATOM 2022 N N . THR A 1 252 ? 8.757 -0.883 -3.844 1.00 94.69 252 THR A N 1
ATOM 2023 C CA . THR A 1 252 ? 8.141 0.406 -4.177 1.00 94.69 252 THR A CA 1
ATOM 2024 C C . THR A 1 252 ? 6.620 0.359 -4.051 1.00 94.69 252 THR A C 1
ATOM 2026 O O . THR A 1 252 ? 6.056 1.236 -3.406 1.00 94.69 252 THR A O 1
ATOM 2029 N N . ASP A 1 253 ? 5.949 -0.677 -4.566 1.00 94.75 253 ASP A N 1
ATOM 2030 C CA . ASP A 1 253 ? 4.489 -0.827 -4.437 1.00 94.75 253 ASP A CA 1
ATOM 2031 C C . ASP A 1 253 ? 4.047 -0.860 -2.962 1.00 94.75 253 ASP A C 1
ATOM 2033 O O . ASP A 1 253 ? 3.052 -0.232 -2.591 1.00 94.75 253 ASP A O 1
ATOM 2037 N N . VAL A 1 254 ? 4.814 -1.537 -2.097 1.00 94.75 254 VAL A N 1
ATOM 2038 C CA . VAL A 1 254 ? 4.553 -1.565 -0.650 1.00 94.75 254 VAL A CA 1
ATOM 2039 C C . VAL A 1 254 ? 4.787 -0.195 -0.015 1.00 94.75 254 VAL A C 1
ATOM 2041 O O . VAL A 1 254 ? 3.932 0.268 0.734 1.00 94.75 254 VAL A O 1
ATOM 2044 N N . LEU A 1 255 ? 5.907 0.472 -0.307 1.00 94.56 255 LEU A N 1
ATOM 2045 C CA . LEU A 1 255 ? 6.222 1.786 0.271 1.00 94.56 255 LEU A CA 1
ATOM 2046 C C . LEU A 1 255 ? 5.204 2.855 -0.136 1.00 94.56 255 LEU A C 1
ATOM 2048 O O . LEU A 1 255 ? 4.748 3.616 0.713 1.00 94.56 255 LEU A O 1
ATOM 2052 N N . LEU A 1 256 ? 4.788 2.856 -1.403 1.00 95.69 256 LEU A N 1
ATOM 2053 C CA . LEU A 1 256 ? 3.737 3.739 -1.900 1.00 95.69 256 LEU A CA 1
ATOM 2054 C C . LEU A 1 256 ? 2.415 3.502 -1.167 1.00 95.69 256 LEU A C 1
ATOM 2056 O O . LEU A 1 256 ? 1.748 4.456 -0.772 1.00 95.69 256 LEU A O 1
ATOM 2060 N N . LEU A 1 257 ? 2.037 2.239 -0.948 1.00 95.44 257 LEU A N 1
ATOM 2061 C CA . LEU A 1 257 ? 0.837 1.925 -0.179 1.00 95.44 257 LEU A CA 1
ATOM 2062 C C . LEU A 1 257 ? 0.962 2.387 1.279 1.00 95.44 257 LEU A C 1
ATOM 2064 O O . LEU A 1 257 ? -0.010 2.898 1.830 1.00 95.44 257 LEU A O 1
ATOM 2068 N N . VAL A 1 258 ? 2.135 2.238 1.899 1.00 94.69 258 VAL A N 1
ATOM 2069 C CA . VAL A 1 258 ? 2.388 2.725 3.263 1.00 94.69 258 VAL A CA 1
ATOM 2070 C C . VAL A 1 258 ? 2.202 4.238 3.338 1.00 94.69 258 VAL A C 1
ATOM 2072 O O . VAL A 1 258 ? 1.454 4.695 4.197 1.00 94.69 258 VAL A O 1
ATOM 2075 N N . ASP A 1 259 ? 2.794 5.006 2.423 1.00 95.56 259 ASP A N 1
ATOM 2076 C CA . ASP A 1 259 ? 2.649 6.468 2.397 1.00 95.56 259 ASP A CA 1
ATOM 2077 C C . ASP A 1 259 ? 1.192 6.902 2.168 1.00 95.56 259 ASP A C 1
ATOM 2079 O O . ASP A 1 259 ? 0.678 7.767 2.879 1.00 95.56 259 ASP A O 1
ATOM 2083 N N . VAL A 1 260 ? 0.467 6.228 1.265 1.00 95.38 260 VAL A N 1
ATOM 2084 C CA . VAL A 1 260 ? -0.979 6.445 1.075 1.00 95.38 260 VAL A CA 1
ATOM 2085 C C . VAL A 1 260 ? -1.760 6.198 2.368 1.00 95.38 260 VAL A C 1
ATOM 2087 O O . VAL A 1 260 ? -2.625 6.998 2.736 1.00 95.38 260 VAL A O 1
ATOM 2090 N N . MET A 1 261 ? -1.478 5.095 3.063 1.00 94.81 261 MET A N 1
ATOM 2091 C CA . MET A 1 261 ? -2.192 4.731 4.285 1.00 94.81 261 MET A CA 1
ATOM 2092 C C . MET A 1 261 ? -1.837 5.650 5.456 1.00 94.81 261 MET A C 1
ATOM 2094 O O . MET A 1 261 ? -2.731 6.024 6.212 1.00 94.81 261 MET A O 1
ATOM 2098 N N . GLU A 1 262 ? -0.578 6.060 5.604 1.00 94.12 262 GLU A N 1
ATOM 2099 C CA . GLU A 1 262 ? -0.156 7.024 6.626 1.00 94.12 262 GLU A CA 1
ATOM 2100 C C . GLU A 1 262 ? -0.792 8.399 6.393 1.00 94.12 262 GLU A C 1
ATOM 2102 O O . GLU A 1 262 ? -1.345 8.982 7.329 1.00 94.12 262 GLU A O 1
ATOM 2107 N N . ASN A 1 263 ? -0.834 8.878 5.145 1.00 94.38 263 ASN A N 1
ATOM 2108 C CA . ASN A 1 263 ? -1.553 10.107 4.815 1.00 94.38 263 ASN A CA 1
ATOM 2109 C C . ASN A 1 263 ? -3.050 9.990 5.157 1.00 94.38 263 ASN A C 1
ATOM 2111 O O . ASN A 1 263 ? -3.612 10.839 5.851 1.00 94.38 263 ASN A O 1
ATOM 2115 N N . PHE A 1 264 ? -3.696 8.884 4.772 1.00 94.00 264 PHE A N 1
ATOM 2116 C CA . PHE A 1 264 ? -5.096 8.627 5.116 1.00 94.00 264 PHE A CA 1
ATOM 2117 C C . PHE A 1 264 ? -5.341 8.613 6.636 1.00 94.00 264 PHE A C 1
ATOM 2119 O O . PHE A 1 264 ? -6.318 9.197 7.117 1.00 94.00 264 PHE A O 1
ATOM 2126 N N . ARG A 1 265 ? -4.437 8.003 7.417 1.00 94.88 265 ARG A N 1
ATOM 2127 C CA . ARG A 1 265 ? -4.481 8.031 8.888 1.00 94.88 265 ARG A CA 1
ATOM 2128 C C . ARG A 1 265 ? -4.375 9.450 9.429 1.00 94.88 265 ARG A C 1
ATOM 2130 O O . ARG A 1 265 ? -5.144 9.798 10.325 1.00 94.88 265 ARG A O 1
ATOM 2137 N N . ASN A 1 266 ? -3.463 10.259 8.897 1.00 94.19 266 ASN A N 1
ATOM 2138 C CA . ASN A 1 266 ? -3.268 11.644 9.326 1.00 94.19 266 ASN A CA 1
ATOM 2139 C C . ASN A 1 266 ? -4.503 12.504 9.046 1.00 94.19 266 ASN A C 1
ATOM 2141 O O . ASN A 1 266 ? -4.950 13.231 9.936 1.00 94.19 266 ASN A O 1
ATOM 2145 N N . ILE A 1 267 ? -5.117 12.359 7.870 1.00 93.56 267 ILE A N 1
ATOM 2146 C CA . ILE A 1 267 ? -6.373 13.035 7.510 1.00 93.56 267 ILE A CA 1
ATOM 2147 C C . ILE A 1 267 ? -7.486 12.648 8.494 1.00 93.56 267 ILE A C 1
ATOM 2149 O O . ILE A 1 267 ? -8.110 13.517 9.104 1.00 93.56 267 ILE A O 1
ATOM 2153 N N . CYS A 1 268 ? -7.704 11.351 8.724 1.00 94.75 268 CYS A N 1
ATOM 2154 C CA . CYS A 1 268 ? -8.758 10.877 9.626 1.00 94.75 268 CYS A CA 1
ATOM 2155 C C . CYS A 1 268 ? -8.544 11.330 11.078 1.00 94.75 268 CYS A C 1
ATOM 2157 O O . CYS A 1 268 ? -9.490 11.751 11.748 1.00 94.75 268 CYS A O 1
ATOM 2159 N N . LYS A 1 269 ? -7.299 11.303 11.566 1.00 94.56 269 LYS A N 1
ATOM 2160 C CA . LYS A 1 269 ? -6.957 11.810 12.900 1.00 94.56 269 LYS A CA 1
ATOM 2161 C C . LYS A 1 269 ? -7.197 13.312 13.008 1.00 94.56 269 LYS A C 1
ATOM 2163 O O . LYS A 1 269 ? -7.743 13.754 14.011 1.00 94.56 269 LYS A O 1
ATOM 2168 N N . THR A 1 270 ? -6.841 14.077 11.981 1.00 95.12 270 THR A N 1
ATOM 2169 C CA . THR A 1 270 ? -6.993 15.538 11.979 1.00 95.12 270 THR A CA 1
ATOM 2170 C C . THR A 1 270 ? -8.462 15.957 11.935 1.00 95.12 270 THR A C 1
ATOM 2172 O O . THR A 1 270 ? -8.871 16.824 12.700 1.00 95.12 270 THR A O 1
ATOM 2175 N N . HIS A 1 271 ? -9.274 15.328 11.080 1.00 93.69 271 HIS A N 1
ATOM 2176 C CA . HIS A 1 271 ? -10.670 15.730 10.878 1.00 93.69 271 HIS A CA 1
ATOM 2177 C C . HIS A 1 271 ? -11.660 15.065 11.840 1.00 93.69 271 HIS A C 1
ATOM 2179 O O . HIS A 1 271 ? -12.637 15.695 12.237 1.00 93.69 271 HIS A O 1
ATOM 2185 N N . TYR A 1 272 ? -11.429 13.805 12.219 1.00 93.06 272 TYR A N 1
ATOM 2186 C CA . TYR A 1 272 ? -12.366 13.023 13.037 1.00 93.06 272 TYR A CA 1
ATOM 2187 C C . TYR A 1 272 ? -11.803 12.682 14.424 1.00 93.06 272 TYR A C 1
ATOM 2189 O O . TYR A 1 272 ? -12.538 12.256 15.320 1.00 93.06 272 TYR A O 1
ATOM 2197 N N . GLY A 1 273 ? -10.492 12.827 14.642 1.00 93.75 273 GLY A N 1
ATOM 2198 C CA . GLY A 1 273 ? -9.835 12.329 15.854 1.00 93.75 273 GLY A CA 1
ATOM 2199 C C . GLY A 1 273 ? -9.969 10.812 16.003 1.00 93.75 273 GLY A C 1
ATOM 2200 O O . GLY A 1 273 ? -10.071 10.323 17.128 1.00 93.75 273 GLY A O 1
ATOM 2201 N N . LEU A 1 274 ? -10.071 10.090 14.885 1.00 94.44 274 LEU A N 1
ATOM 2202 C CA . LEU A 1 274 ? -10.186 8.634 14.817 1.00 94.44 274 LEU A CA 1
ATOM 2203 C C . LEU A 1 274 ? -9.022 8.093 13.987 1.00 94.44 274 LEU A C 1
ATOM 2205 O O . LEU A 1 274 ? -8.677 8.662 12.952 1.00 94.44 274 LEU A O 1
ATOM 2209 N N . ASP A 1 275 ? -8.411 6.995 14.433 1.00 94.38 275 ASP A N 1
ATOM 2210 C CA . ASP A 1 275 ? -7.390 6.302 13.646 1.00 94.38 275 ASP A CA 1
ATOM 2211 C C . ASP A 1 275 ? -8.055 5.164 12.852 1.00 94.38 275 ASP A C 1
ATOM 2213 O O . ASP A 1 275 ? -8.592 4.231 13.461 1.00 94.38 275 ASP A O 1
ATOM 2217 N N . PRO A 1 276 ? -8.027 5.216 11.507 1.00 92.44 276 PRO A N 1
ATOM 2218 C CA . PRO A 1 276 ? -8.711 4.247 10.661 1.00 92.44 276 PRO A CA 1
ATOM 2219 C C . PRO A 1 276 ? -8.178 2.822 10.846 1.00 92.44 276 PRO A C 1
ATOM 2221 O O . PRO A 1 276 ? -8.896 1.870 10.556 1.00 92.44 276 PRO A O 1
ATOM 2224 N N . MET A 1 277 ? -6.964 2.645 11.384 1.00 90.38 277 MET A N 1
ATOM 2225 C CA . MET A 1 277 ? -6.379 1.321 11.644 1.00 90.38 277 MET A CA 1
ATOM 2226 C C . MET A 1 277 ? -7.031 0.585 12.826 1.00 90.38 277 MET A C 1
ATOM 2228 O O . MET A 1 277 ? -6.672 -0.555 13.130 1.00 90.38 277 MET A O 1
ATOM 2232 N N . TRP A 1 278 ? -7.999 1.202 13.511 1.00 90.94 278 TRP A N 1
ATOM 2233 C CA . TRP A 1 278 ? -8.864 0.511 14.473 1.00 90.94 278 TRP A CA 1
ATOM 2234 C C . TRP A 1 278 ? -10.117 -0.098 13.854 1.00 90.94 278 TRP A C 1
ATOM 2236 O O . TRP A 1 278 ? -10.762 -0.911 14.510 1.00 90.94 278 TRP A O 1
ATOM 2246 N N . TYR A 1 279 ? -10.404 0.214 12.595 1.00 91.00 279 TYR A N 1
ATOM 2247 C CA . TYR A 1 279 ? -11.582 -0.246 11.876 1.00 91.00 279 TYR A CA 1
ATOM 2248 C C . TYR A 1 279 ? -11.224 -1.370 10.904 1.00 91.00 279 TYR A C 1
ATOM 2250 O O . TYR A 1 279 ? -10.055 -1.610 10.613 1.00 91.00 279 TYR A O 1
ATOM 2258 N N . TYR A 1 280 ? -12.242 -2.063 10.390 1.00 88.12 280 TYR A N 1
ATOM 2259 C CA . TYR A 1 280 ? -12.073 -3.040 9.308 1.00 88.12 280 TYR A CA 1
ATOM 2260 C C . TYR A 1 280 ? -12.336 -2.447 7.920 1.00 88.12 280 TYR A C 1
ATOM 2262 O O . TYR A 1 280 ? -11.858 -2.992 6.929 1.00 88.12 280 TYR A O 1
ATOM 2270 N N . THR A 1 281 ? -13.125 -1.371 7.832 1.00 90.94 281 THR A N 1
ATOM 2271 C CA . THR A 1 281 ? -13.561 -0.770 6.563 1.00 90.94 281 THR A CA 1
ATOM 2272 C C . THR A 1 281 ? -13.833 0.732 6.718 1.00 90.94 281 THR A C 1
ATOM 2274 O O . THR A 1 281 ? -14.109 1.202 7.826 1.00 90.94 281 THR A O 1
ATOM 2277 N N . ALA A 1 282 ? -13.819 1.478 5.608 1.00 91.94 282 ALA A N 1
ATOM 2278 C CA . ALA A 1 282 ? -14.182 2.897 5.584 1.00 91.94 282 ALA A CA 1
ATOM 2279 C C . ALA A 1 282 ? -15.632 3.188 6.025 1.00 91.94 282 ALA A C 1
ATOM 2281 O O . ALA A 1 282 ? -15.812 4.154 6.760 1.00 91.94 282 ALA A O 1
ATOM 2282 N N . PRO A 1 283 ? -16.666 2.394 5.670 1.00 93.00 283 PRO A N 1
ATOM 2283 C CA . PRO A 1 283 ? -18.019 2.621 6.184 1.00 93.00 283 PRO A CA 1
ATOM 2284 C C . PRO A 1 283 ? -18.120 2.554 7.711 1.00 93.00 283 PRO A C 1
ATOM 2286 O O . PRO A 1 283 ? -18.792 3.389 8.308 1.00 93.00 283 PRO A O 1
ATOM 2289 N N . GLY A 1 284 ? -17.418 1.611 8.353 1.00 92.75 284 GLY A N 1
ATOM 2290 C CA . GLY A 1 284 ? -17.387 1.527 9.819 1.00 92.75 284 GLY A CA 1
ATOM 2291 C C . GLY A 1 284 ? -16.729 2.752 10.457 1.00 92.75 284 GLY A C 1
ATOM 2292 O O . GLY A 1 284 ? -17.246 3.301 11.424 1.00 92.75 284 GLY A O 1
ATOM 2293 N N . LEU A 1 285 ? -15.633 3.229 9.863 1.00 94.25 285 LEU A N 1
ATOM 2294 C CA . LEU A 1 285 ? -15.003 4.488 10.261 1.00 94.25 285 LEU A CA 1
ATOM 2295 C C . LEU A 1 285 ? -15.947 5.684 10.073 1.00 94.25 285 LEU A C 1
ATOM 2297 O O . LEU A 1 285 ? -16.038 6.534 10.953 1.00 94.25 285 LEU A O 1
ATOM 2301 N N . ALA A 1 286 ? -16.627 5.768 8.929 1.00 93.81 286 ALA A N 1
ATOM 2302 C CA . ALA A 1 286 ? -17.521 6.874 8.599 1.00 93.81 286 ALA A CA 1
ATOM 2303 C C . ALA A 1 286 ? -18.729 6.932 9.542 1.00 93.81 286 ALA A C 1
ATOM 2305 O O . ALA A 1 286 ? -19.140 8.020 9.936 1.00 93.81 286 ALA A O 1
ATOM 2306 N N . TRP A 1 287 ? -19.261 5.773 9.933 1.00 93.62 287 TRP A N 1
ATOM 2307 C CA . TRP A 1 287 ? -20.330 5.665 10.920 1.00 93.62 287 TRP A CA 1
ATOM 2308 C C . TRP A 1 287 ? -19.914 6.239 12.276 1.00 93.62 287 TRP A C 1
ATOM 2310 O O . TRP A 1 287 ? -20.565 7.148 12.788 1.00 93.62 287 TRP A O 1
ATOM 2320 N N . ASP A 1 288 ? -18.782 5.787 12.816 1.00 93.69 288 ASP A N 1
ATOM 2321 C CA . ASP A 1 288 ? -18.265 6.296 14.088 1.00 93.69 288 ASP A CA 1
ATOM 2322 C C . ASP A 1 288 ? -17.897 7.781 14.008 1.00 93.69 288 ASP A C 1
ATOM 2324 O O . ASP A 1 288 ? -18.153 8.538 14.946 1.00 93.69 288 ASP A O 1
ATOM 2328 N N . ALA A 1 289 ? -17.330 8.225 12.883 1.00 94.56 289 ALA A N 1
ATOM 2329 C CA . ALA A 1 289 ? -17.058 9.636 12.644 1.00 94.56 289 ALA A CA 1
ATOM 2330 C C . ALA A 1 289 ? -18.354 10.460 12.660 1.00 94.56 289 ALA A C 1
ATOM 2332 O O . ALA A 1 289 ? -18.393 11.512 13.295 1.00 94.56 289 ALA A O 1
ATOM 2333 N N . ALA A 1 290 ? -19.425 9.977 12.022 1.00 94.56 290 ALA A N 1
ATOM 2334 C CA . ALA A 1 290 ? -20.722 10.645 12.010 1.00 94.56 290 ALA A CA 1
ATOM 2335 C C . ALA A 1 290 ? -21.324 10.739 13.419 1.00 94.56 290 ALA A C 1
ATOM 2337 O O . ALA A 1 290 ? -21.730 11.827 13.833 1.00 94.56 290 ALA A O 1
ATOM 2338 N N . LEU A 1 291 ? -21.317 9.648 14.191 1.00 93.31 291 LEU A N 1
ATOM 2339 C CA . LEU A 1 291 ? -21.803 9.655 15.575 1.00 93.31 291 LEU A CA 1
ATOM 2340 C C . LEU A 1 291 ? -20.996 10.620 16.445 1.00 93.31 291 LEU A C 1
ATOM 2342 O O . LEU A 1 291 ? -21.565 11.447 17.153 1.00 93.31 291 LEU A O 1
ATOM 2346 N N . LYS A 1 292 ? -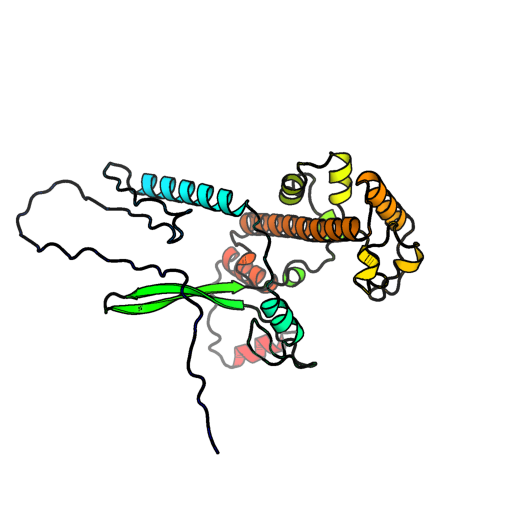19.666 10.583 16.334 1.00 92.00 292 LYS A N 1
ATOM 2347 C CA . LYS A 1 292 ? -18.777 11.460 17.099 1.00 92.00 292 LYS A CA 1
ATOM 2348 C C . LYS A 1 292 ? -18.969 12.940 16.766 1.00 92.00 292 LYS A C 1
ATOM 2350 O O . LYS A 1 292 ? -18.923 13.769 17.668 1.00 92.00 292 LYS A O 1
ATOM 2355 N N . LEU A 1 293 ? -19.155 13.278 15.489 1.00 92.19 293 LEU A N 1
ATOM 2356 C CA . LEU A 1 293 ? -19.339 14.663 15.046 1.00 92.19 293 LEU A CA 1
ATOM 2357 C C . LEU A 1 293 ? -20.723 15.217 15.395 1.00 92.19 293 LEU A C 1
ATOM 2359 O O . LEU A 1 293 ? -20.847 16.400 15.699 1.00 92.19 293 LEU A O 1
ATOM 2363 N N . THR A 1 294 ? -21.758 14.379 15.329 1.00 93.69 294 THR A N 1
ATOM 2364 C CA . THR A 1 294 ? -23.143 14.784 15.615 1.00 93.69 294 THR A CA 1
ATOM 2365 C C . THR A 1 294 ? -23.486 14.740 17.102 1.00 93.69 294 THR A C 1
ATOM 2367 O O . THR A 1 294 ? -24.396 15.444 17.529 1.00 93.69 294 THR A O 1
ATOM 2370 N N . GLY A 1 295 ? -22.775 13.926 17.889 1.00 90.81 295 GLY A N 1
ATOM 2371 C CA . GLY A 1 295 ? -23.071 13.697 19.304 1.00 90.81 295 GLY A CA 1
ATOM 2372 C C . GLY A 1 295 ? -24.391 12.958 19.542 1.00 90.81 295 GLY A C 1
ATOM 2373 O O . GLY A 1 295 ? -24.905 12.990 20.655 1.00 90.81 295 GLY A O 1
ATOM 2374 N N . VAL A 1 296 ? -24.962 12.333 18.505 1.00 90.94 296 VAL A N 1
ATOM 2375 C CA . VAL A 1 296 ? -26.226 11.596 18.602 1.00 90.94 296 VAL A CA 1
ATOM 2376 C C . VAL A 1 296 ? -26.007 10.297 19.372 1.00 90.94 296 VAL A C 1
ATOM 2378 O O . VAL A 1 296 ? -25.149 9.488 19.019 1.00 90.94 296 VAL A O 1
ATOM 2381 N N . GLU A 1 297 ? -26.830 10.076 20.393 1.00 87.19 297 GLU A N 1
ATOM 2382 C CA . GLU A 1 297 ? -26.935 8.796 21.086 1.00 87.19 297 GLU A CA 1
ATOM 2383 C C . GLU A 1 297 ? -28.030 7.960 20.417 1.00 87.19 297 GLU A C 1
ATOM 2385 O O . GLU A 1 297 ? -29.173 8.395 20.284 1.00 87.19 297 GLU A O 1
ATOM 2390 N N . LEU A 1 298 ? -27.667 6.771 19.936 1.00 85.44 298 LEU A N 1
ATOM 2391 C CA . LEU A 1 298 ? -28.613 5.882 19.268 1.00 85.44 298 LEU A CA 1
ATOM 2392 C C . LEU A 1 298 ? -29.467 5.153 20.301 1.00 85.44 298 LEU A C 1
ATOM 2394 O O . LEU A 1 298 ? -28.946 4.429 21.152 1.00 85.44 298 LEU A O 1
ATOM 2398 N N . GLU A 1 299 ? -30.781 5.295 20.178 1.00 86.00 299 GLU A N 1
ATOM 2399 C CA . GLU A 1 299 ? -31.736 4.525 20.963 1.00 86.00 299 GLU A CA 1
ATOM 2400 C C . GLU A 1 299 ? -31.960 3.137 20.351 1.00 86.00 299 GLU A C 1
ATOM 2402 O O . GLU A 1 299 ? -31.859 2.928 19.137 1.00 86.00 299 GLU A O 1
ATOM 2407 N N . LEU A 1 300 ? -32.274 2.160 21.204 1.00 87.19 300 LEU A N 1
ATOM 2408 C CA . LEU A 1 300 ? -32.658 0.831 20.745 1.00 87.19 300 LEU A CA 1
ATOM 2409 C C . LEU A 1 300 ? -34.032 0.913 20.064 1.00 87.19 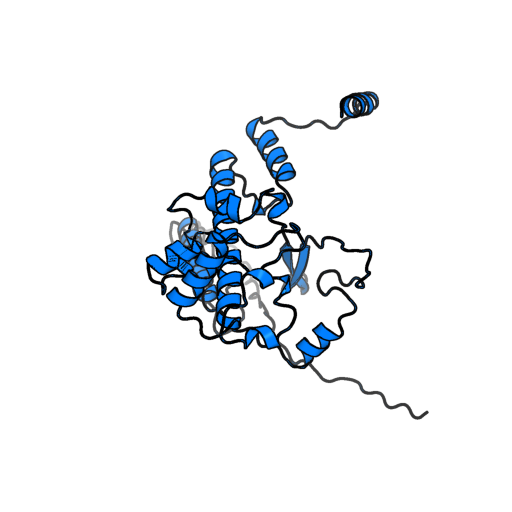300 LEU A C 1
ATOM 2411 O O . LEU A 1 300 ? -34.969 1.473 20.637 1.00 87.19 300 LEU A O 1
ATOM 2415 N N . ILE A 1 301 ? -34.180 0.297 18.887 1.00 85.94 301 ILE A N 1
ATOM 2416 C CA . ILE A 1 301 ? -35.494 0.135 18.253 1.00 85.94 301 ILE A CA 1
ATOM 2417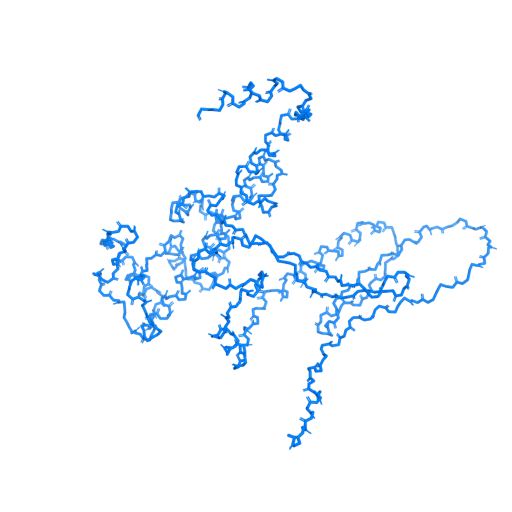 C C . ILE A 1 301 ? -36.356 -0.732 19.177 1.00 85.94 301 ILE A C 1
ATOM 2419 O O . ILE A 1 301 ? -36.135 -1.935 19.307 1.00 85.94 301 ILE A O 1
ATOM 2423 N N . SER A 1 302 ? -37.299 -0.092 19.859 1.00 87.25 302 SER A N 1
ATOM 2424 C CA . SER A 1 302 ? -38.185 -0.712 20.850 1.00 87.25 302 SER A CA 1
ATOM 2425 C C . SER A 1 302 ? -39.585 -0.983 20.301 1.00 87.25 302 SER A C 1
ATOM 2427 O O . SER A 1 302 ? -40.271 -1.875 20.797 1.00 87.25 302 SER A O 1
ATOM 2429 N N . ASP A 1 303 ? -39.983 -0.253 19.260 1.00 87.75 303 ASP A N 1
ATOM 2430 C CA . ASP A 1 303 ? -41.248 -0.433 18.557 1.00 87.75 303 ASP A CA 1
ATOM 2431 C C . ASP A 1 303 ? -41.079 -1.428 17.388 1.00 87.75 303 ASP A C 1
ATOM 2433 O O . ASP A 1 303 ? -40.253 -1.183 16.499 1.00 87.75 303 ASP A O 1
ATOM 2437 N N . PRO A 1 304 ? -41.848 -2.534 17.357 1.00 87.12 304 PRO A N 1
ATOM 2438 C CA . PRO A 1 304 ? -41.865 -3.472 16.238 1.00 87.12 304 PRO A CA 1
ATOM 2439 C C . PRO A 1 304 ? -42.156 -2.831 14.873 1.00 87.12 304 PRO A C 1
ATOM 2441 O O . PRO A 1 304 ? -41.651 -3.336 13.873 1.00 87.12 304 PRO A O 1
ATOM 2444 N N . ASP A 1 305 ? -42.909 -1.727 14.817 1.00 88.25 305 ASP A N 1
ATOM 2445 C CA . ASP A 1 305 ? -43.307 -1.061 13.567 1.00 88.25 305 ASP A CA 1
ATOM 2446 C C . ASP A 1 305 ? -42.208 -0.143 12.999 1.00 88.25 305 ASP A C 1
ATOM 2448 O O . ASP A 1 305 ? -42.180 0.151 11.798 1.00 88.25 305 ASP A O 1
ATOM 2452 N N . MET A 1 306 ? -41.237 0.263 13.825 1.00 87.25 306 MET A N 1
ATOM 2453 C CA . MET A 1 306 ? -40.092 1.059 13.369 1.00 87.25 306 MET A CA 1
ATOM 2454 C C . MET A 1 306 ? -39.146 0.260 12.465 1.00 87.25 306 MET A C 1
ATOM 2456 O O . MET A 1 306 ? -38.537 0.836 11.563 1.00 87.25 306 MET A O 1
ATOM 2460 N N . TYR A 1 307 ? -39.025 -1.056 12.665 1.00 85.00 307 TYR A N 1
ATOM 2461 C CA . TYR A 1 307 ? -38.152 -1.891 11.837 1.00 85.00 307 TYR A CA 1
ATOM 2462 C C . TYR A 1 307 ? -38.642 -1.983 10.374 1.00 85.00 307 TYR A C 1
ATOM 2464 O O . TYR A 1 307 ? -37.868 -1.611 9.489 1.00 85.00 307 TYR A O 1
ATOM 2472 N N . PRO A 1 308 ? -39.913 -2.348 10.083 1.00 86.25 308 PRO A N 1
ATOM 2473 C CA . PRO A 1 308 ? -40.467 -2.314 8.727 1.00 86.25 308 PRO A CA 1
ATOM 2474 C C . PRO A 1 308 ? -40.417 -0.926 8.086 1.00 86.25 308 PRO A C 1
ATOM 2476 O O . PRO A 1 308 ? -40.177 -0.811 6.885 1.00 86.25 308 PRO A O 1
ATOM 2479 N N . MET A 1 309 ? -40.621 0.139 8.871 1.00 87.38 309 MET A N 1
ATOM 2480 C CA . MET A 1 309 ? -40.516 1.513 8.376 1.00 87.38 309 MET A CA 1
ATOM 2481 C C . MET A 1 309 ? -39.107 1.800 7.840 1.00 87.38 309 MET A C 1
ATOM 2483 O O . MET A 1 309 ? -38.973 2.283 6.716 1.00 87.38 309 MET A O 1
ATOM 2487 N N . VAL A 1 310 ? -38.064 1.469 8.609 1.00 86.25 310 VAL A N 1
ATOM 2488 C CA . VAL A 1 310 ? -36.666 1.639 8.183 1.00 86.25 310 VAL A CA 1
ATOM 2489 C C . VAL A 1 310 ? -36.343 0.736 6.994 1.00 86.25 310 VAL A C 1
ATOM 2491 O O . VAL A 1 310 ? -35.770 1.213 6.018 1.00 86.25 310 VAL A O 1
ATOM 2494 N N . GLU A 1 311 ? -36.751 -0.534 7.039 1.00 87.31 311 GLU A N 1
ATOM 2495 C CA . GLU A 1 311 ? -36.503 -1.505 5.967 1.00 87.31 311 GLU A CA 1
ATOM 2496 C C . GLU A 1 311 ? -37.142 -1.066 4.640 1.00 87.31 311 GLU A C 1
ATOM 2498 O O . GLU A 1 311 ? -36.481 -1.075 3.605 1.00 87.31 311 GLU A O 1
ATOM 2503 N N . SER A 1 312 ? -38.387 -0.576 4.671 1.00 88.69 312 SER A N 1
ATOM 2504 C CA . SER A 1 312 ? -39.098 -0.076 3.483 1.00 88.69 312 SER A CA 1
ATOM 2505 C C . SER A 1 312 ? -38.475 1.183 2.861 1.00 88.69 312 SER A C 1
ATOM 2507 O O . SER A 1 312 ? -38.742 1.501 1.701 1.00 88.69 312 SER A O 1
ATOM 2509 N N . GLY A 1 313 ? -37.651 1.907 3.625 1.00 79.44 313 GLY A N 1
ATOM 2510 C CA . GLY A 1 313 ? -36.921 3.089 3.170 1.00 79.44 313 GLY A CA 1
ATOM 2511 C C . GLY A 1 313 ? -35.581 2.779 2.496 1.00 79.44 313 GLY A C 1
ATOM 2512 O O . GLY A 1 313 ? -35.014 3.669 1.856 1.00 79.44 313 GLY A O 1
ATOM 2513 N N . ILE A 1 314 ? -35.073 1.548 2.615 1.00 83.50 314 ILE A N 1
ATOM 2514 C CA . ILE A 1 314 ? -33.851 1.101 1.938 1.00 83.50 314 ILE A CA 1
ATOM 2515 C C . ILE A 1 314 ? -34.195 0.872 0.459 1.00 83.50 314 ILE A C 1
ATOM 2517 O O . ILE A 1 314 ? -35.006 0.009 0.130 1.00 83.50 314 ILE A O 1
ATOM 2521 N N . ARG A 1 315 ? -33.613 1.690 -0.426 1.00 65.69 315 ARG A N 1
ATOM 2522 C CA . ARG A 1 315 ? -33.807 1.622 -1.884 1.00 65.69 315 ARG A CA 1
ATOM 2523 C C . ARG A 1 315 ? -32.744 0.786 -2.576 1.00 65.69 315 ARG A C 1
ATOM 2525 O O . ARG A 1 315 ? -31.570 0.884 -2.157 1.00 65.69 315 ARG A O 1
#

Organism: Paramuricea clavata (NCBI:txid317549)

pLDDT: mean 76.94, std 22.17, range [23.27, 97.81]

Sequence (315 aa):
MPTSNATSKGWTRLNRIQTKAAPPNTKSTTPENSATTSNASITASTNPNWHTTPKKYEGEDITKKLVDLLEKENCDIYDKFRDITPLEMTSADVANYKNATKCYVCNDEFTPSLHRNVQSKEIVVGKYEDKNGKTKPVKRELRFLDSLKFTLSSLDKLTGNLGKDDFGNLNLMTSHCTEEQRELLKRKGVFPYEYMDGFDKLEEISLPSKDKFYSRLNNEGVSVADYERACNVWKTFNMQTMRDYHDLYLKTDVLLLVDVMENFRNICKTHYGLDPMWYYTAPGLAWDAALKLTGVELELISDPDMYPMVESGIR

Secondary structure (DSSP, 8-state):
-------------PPP----PPPPPPP------------------SSGGGPPPPPP--SS-HHHHHHHHHHHHHHHHHHHTTS-------HHHHHHHHT--B-TTT--B--TT------EEEEEEEEEE-TTS-EEEEEEEEE---GGGT--S-HHHHHHTS-TT--HHHHHHTTTS-HHHHHHHSS-----TTT--SGGGGG-SSPPPGGGG-BTTTTBPPPHHHHHHHHHHHHHTT--SHHHHHHHHHHHHHHHHHHHHHHHHHHHHHHHS--GGGSSSHHHHHHHHHHHHHTPPPPP--STTHHHHHHHH--